Protein 2QNK (pdb70)

Radius of gyration: 19.68 Å; Cα contacts (8 Å, |Δi|>4): 656; chains: 1; bounding box: 38×40×57 Å

Structure (mmCIF, N/CA/C/O backbone):
data_2QNK
#
_entry.id   2QNK
#
_cell.length_a   50.498
_cell.length_b   78.227
_cell.length_c   85.080
_cell.angle_alpha   90.000
_cell.angle_beta   90.000
_cell.angle_gamma   90.000
#
_symmetry.space_group_name_H-M   'P 21 21 21'
#
loop_
_entity.id
_entity.type
_entity.pdbx_description
1 polymer '3-hydroxyanthranilate 3,4-dioxygenase'
2 non-polymer 'NICKEL (II) ION'
3 non-polymer 'PHOSPHATE ION'
4 water water
#
loop_
_atom_site.group_PDB
_atom_site.id
_atom_site.type_symbol
_atom_site.label_atom_id
_atom_site.label_alt_id
_atom_site.label_comp_id
_atom_site.label_asym_id
_atom_site.label_entity_id
_atom_site.label_seq_id
_atom_site.pdbx_PDB_ins_code
_atom_site.Cartn_x
_atom_site.Cartn_y
_atom_site.Cartn_z
_atom_site.occupancy
_atom_site.B_iso_or_equiv
_atom_site.auth_seq_id
_atom_site.auth_comp_id
_atom_site.auth_asym_id
_atom_site.auth_atom_id
_atom_site.pdbx_PDB_model_num
ATOM 1 N N . SER A 1 1 ? 42.674 54.313 43.163 1.00 20.80 1 SER A N 1
ATOM 2 C CA . SER A 1 1 ? 42.904 54.334 41.685 1.00 17.94 1 SER A CA 1
ATOM 3 C C . SER A 1 1 ? 43.076 55.760 41.181 1.00 16.57 1 SER A C 1
ATOM 4 O O . SER A 1 1 ? 42.201 56.603 41.376 1.00 16.10 1 SER A O 1
ATOM 7 N N . GLU A 1 2 ? 44.159 56.003 40.430 1.00 14.56 2 GLU A N 1
ATOM 8 C CA . GLU A 1 2 ? 44.399 57.338 39.876 1.00 14.24 2 GLU A CA 1
ATOM 9 C C . GLU A 1 2 ? 43.408 57.635 38.735 1.00 12.66 2 GLU A C 1
ATOM 10 O O . GLU A 1 2 ? 43.370 58.773 38.245 1.00 13.76 2 GLU A O 1
ATOM 16 N N . ARG A 1 3 ? 42.604 56.639 38.334 1.00 11.77 3 ARG A N 1
ATOM 17 C CA . ARG A 1 3 ? 41.621 56.829 37.262 1.00 12.41 3 ARG A CA 1
ATOM 18 C C . ARG A 1 3 ? 40.234 57.252 37.779 1.00 13.03 3 ARG A C 1
ATOM 19 O O . ARG A 1 3 ? 39.312 57.360 36.989 1.00 13.00 3 ARG A O 1
ATOM 27 N N . ARG A 1 4 ? 40.093 57.414 39.103 1.00 11.72 4 ARG A N 1
ATOM 28 C CA . ARG A 1 4 ? 38.853 57.939 39.668 1.00 11.67 4 ARG A CA 1
ATOM 29 C C . ARG A 1 4 ? 38.966 59.456 39.710 1.00 11.87 4 ARG A C 1
ATOM 30 O O . ARG A 1 4 ? 39.859 60.006 40.356 1.00 12.49 4 ARG A O 1
ATOM 38 N N . LEU A 1 5 ? 38.049 60.130 39.007 1.00 11.59 5 LEU A N 1
ATOM 39 C CA . LEU A 1 5 ? 38.059 61.588 38.882 1.00 11.31 5 LEU A CA 1
ATOM 40 C C . LEU A 1 5 ? 36.647 62.143 38.993 1.00 14.17 5 LEU A C 1
ATOM 41 O O . LEU A 1 5 ? 35.718 61.616 38.359 1.00 13.44 5 LEU A O 1
ATOM 46 N N . GLY A 1 6 ? 36.480 63.227 39.754 1.00 13.69 6 GLY A N 1
ATOM 47 C CA . GLY A 1 6 ? 35.180 63.892 39.822 1.00 13.75 6 GLY A CA 1
ATOM 48 C C . GLY A 1 6 ? 35.067 64.666 38.524 1.00 13.27 6 GLY A C 1
ATOM 49 O O . GLY A 1 6 ? 35.963 65.450 38.197 1.00 13.74 6 GLY A O 1
ATOM 50 N N . VAL A 1 7 ? 34.008 64.445 37.763 1.00 13.12 7 VAL A N 1
ATOM 51 C CA . VAL A 1 7 ? 33.961 65.089 36.414 1.00 13.86 7 VAL A CA 1
ATOM 52 C C . VAL A 1 7 ? 33.927 66.635 36.472 1.00 13.22 7 VAL A C 1
ATOM 53 O O . VAL A 1 7 ? 34.762 67.301 35.848 1.00 13.46 7 VAL A O 1
ATOM 57 N N . ARG A 1 8 ? 32.994 67.218 37.220 1.00 12.13 8 ARG A N 1
ATOM 58 C CA . ARG A 1 8 ? 32.935 68.693 37.320 1.00 12.83 8 ARG A CA 1
ATOM 59 C C . ARG A 1 8 ? 34.216 69.247 37.958 1.00 13.50 8 ARG A C 1
ATOM 60 O O . ARG A 1 8 ? 34.734 70.284 37.549 1.00 14.91 8 ARG A O 1
ATOM 68 N N . ALA A 1 9 ? 34.747 68.532 38.958 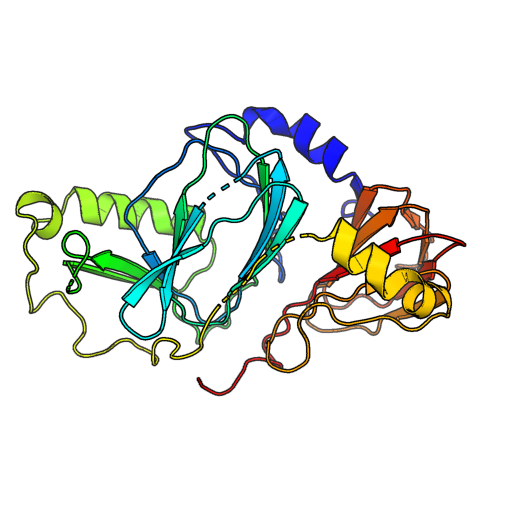1.00 14.24 9 ALA A N 1
ATOM 69 C CA . ALA A 1 9 ? 35.978 68.960 39.619 1.00 14.72 9 ALA A CA 1
ATOM 70 C C . ALA A 1 9 ? 37.139 69.011 38.621 1.00 14.43 9 ALA A C 1
ATOM 71 O O . ALA A 1 9 ? 37.909 69.957 38.588 1.00 14.96 9 ALA A O 1
ATOM 73 N N . TRP A 1 10 ? 37.219 67.987 37.782 1.00 13.64 10 TRP A N 1
ATOM 74 C CA . TRP A 1 10 ? 38.284 67.905 36.776 1.00 13.42 10 TRP A CA 1
ATOM 75 C C . TRP A 1 10 ? 38.133 69.005 35.705 1.00 13.07 10 TRP A C 1
ATOM 76 O O . TRP A 1 10 ? 39.131 69.601 35.255 1.00 13.71 10 TRP A O 1
ATOM 87 N N . VAL A 1 11 ? 36.893 69.283 35.302 1.00 13.03 11 VAL A N 1
ATOM 88 C CA . VAL A 1 11 ? 36.635 70.389 34.365 1.00 11.39 11 VAL A CA 1
ATOM 89 C C . VAL A 1 11 ? 37.109 71.720 34.977 1.00 11.90 11 VAL A C 1
ATOM 90 O O . VAL A 1 11 ? 37.752 72.559 34.309 1.00 12.02 11 VAL A O 1
ATOM 94 N N . LYS A 1 12 ? 36.786 71.934 36.255 1.00 12.23 12 LYS A N 1
ATOM 95 C CA . LYS A 1 12 ? 37.176 73.202 36.912 1.00 13.22 12 LYS A CA 1
ATOM 96 C C . LYS A 1 12 ? 38.701 73.313 36.952 1.00 13.61 12 LYS A C 1
ATOM 97 O O . LYS A 1 12 ? 39.271 74.345 36.611 1.00 12.81 12 LYS A O 1
ATOM 103 N N . GLU A 1 13 ? 39.341 72.211 37.337 1.00 13.89 13 GLU A N 1
ATOM 104 C CA . GLU A 1 13 ? 40.792 72.165 37.464 1.00 14.80 13 GLU A CA 1
ATOM 105 C C . GLU A 1 13 ? 41.464 72.456 36.117 1.00 14.43 13 GLU A C 1
ATOM 106 O O . GLU A 1 13 ? 42.518 73.083 36.065 1.00 15.16 13 GLU A O 1
ATOM 112 N N . ASN A 1 14 ? 40.816 72.037 35.042 1.00 12.33 14 ASN A N 1
ATOM 113 C CA . ASN A 1 14 ? 41.372 72.215 33.691 1.00 13.74 14 ASN A CA 1
ATOM 114 C C . ASN A 1 14 ? 40.674 73.309 32.875 1.00 14.76 14 ASN A C 1
ATOM 115 O O . ASN A 1 14 ? 40.767 73.327 31.641 1.00 13.82 14 ASN A O 1
ATOM 120 N N . ARG A 1 15 ? 40.035 74.258 33.560 1.00 13.02 15 ARG A N 1
ATOM 121 C CA . ARG A 1 15 ? 39.130 75.187 32.882 1.00 14.45 15 ARG A CA 1
ATOM 122 C C . ARG A 1 15 ? 39.822 75.935 31.743 1.00 13.09 15 ARG A C 1
ATOM 123 O O . ARG A 1 15 ? 39.197 76.211 30.710 1.00 13.91 15 ARG A O 1
ATOM 131 N N . GLY A 1 16 ? 41.091 76.292 31.938 1.00 13.70 16 GLY A N 1
ATOM 132 C CA . GLY A 1 16 ? 41.841 77.072 30.938 1.00 14.43 16 GLY A CA 1
ATOM 133 C C . GLY A 1 16 ? 42.086 76.321 29.636 1.00 13.95 16 GLY A C 1
ATOM 134 O O . GLY A 1 16 ? 42.426 76.939 28.621 1.00 15.81 16 GLY A O 1
ATOM 135 N N . SER A 1 17 ? 41.949 74.999 29.660 1.00 13.54 17 SER A N 1
ATOM 136 C CA . SER A 1 17 ? 42.035 74.202 28.424 1.00 13.47 17 SER A CA 1
ATOM 137 C C . SER A 1 17 ? 40.853 74.401 27.479 1.00 14.73 17 SER A C 1
ATOM 138 O O . SER A 1 17 ? 40.982 74.099 26.293 1.00 16.39 17 SER A O 1
ATOM 141 N N . PHE A 1 18 ? 39.718 74.894 27.978 1.00 11.13 18 PHE A N 1
ATOM 142 C CA . PHE A 1 18 ? 38.482 74.862 27.182 1.00 12.97 18 PHE A CA 1
ATOM 143 C C . PHE A 1 18 ? 38.197 76.138 26.434 1.00 13.35 18 PHE A C 1
ATOM 144 O O . PHE A 1 18 ? 37.058 76.582 26.301 1.00 15.49 18 PHE A O 1
ATOM 152 N N . GLN A 1 19 ? 39.268 76.713 25.910 1.00 15.35 19 GLN A N 1
ATOM 153 C CA . GLN A 1 19 ? 39.187 77.900 25.080 1.00 16.61 19 GLN A CA 1
ATOM 154 C C . GLN A 1 19 ? 40.342 77.869 24.075 1.00 17.82 19 GLN A C 1
ATOM 155 O O . GLN A 1 19 ? 41.289 77.085 24.242 1.00 17.67 19 GLN A O 1
ATOM 161 N N . PRO A 1 20 ? 40.250 78.689 23.007 1.00 18.05 20 PRO A N 1
ATOM 162 C CA . PRO A 1 20 ? 41.341 78.741 22.040 1.00 19.23 20 PRO A CA 1
ATOM 163 C C . PRO A 1 20 ? 42.649 79.195 22.714 1.00 21.20 20 PRO A C 1
ATOM 164 O O . PRO A 1 20 ? 42.607 79.995 23.668 1.00 22.24 20 PRO A O 1
ATOM 168 N N . PRO A 1 21 ? 43.808 78.695 22.231 1.00 23.19 21 PRO A N 1
ATOM 169 C CA . PRO A 1 21 ? 43.970 77.831 21.055 1.00 23.75 21 PRO A CA 1
ATOM 170 C C . PRO A 1 21 ? 43.852 76.331 21.360 1.00 25.05 21 PRO A C 1
ATOM 171 O O . PRO A 1 21 ? 43.679 75.536 20.439 1.00 27.17 21 PRO A O 1
ATOM 175 N N . VAL A 1 22 ? 43.913 75.966 22.640 1.00 24.52 22 VAL A N 1
ATOM 176 C CA . VAL A 1 22 ? 43.891 74.573 23.089 1.00 24.19 22 VAL A CA 1
ATOM 177 C C . VAL A 1 22 ? 42.525 73.884 22.811 1.00 21.34 22 VAL A C 1
ATOM 178 O O . VAL A 1 22 ? 42.457 72.857 22.129 1.00 20.79 22 VAL A O 1
ATOM 182 N N . CYS A 1 23 ? 41.457 74.485 23.333 1.00 19.73 23 CYS A N 1
ATOM 183 C CA . CYS A 1 23 ? 40.064 74.024 23.190 1.00 17.65 23 CYS A CA 1
ATOM 184 C C . CYS A 1 23 ? 39.729 72.673 23.798 1.00 16.64 23 CYS A C 1
ATOM 185 O O . CYS A 1 23 ? 38.652 72.504 24.342 1.00 16.15 23 CYS A O 1
ATOM 188 N N . ASN A 1 24 ? 40.619 71.697 23.690 1.00 16.32 24 ASN A N 1
ATOM 189 C CA . ASN A 1 24 ? 40.277 70.381 24.205 1.00 17.38 24 ASN A CA 1
ATOM 190 C C . ASN A 1 24 ? 41.302 69.809 25.167 1.00 16.12 24 ASN A C 1
ATOM 191 O O . ASN A 1 24 ? 42.457 70.263 25.203 1.00 17.37 24 ASN A O 1
ATOM 196 N N . LYS A 1 25 ? 40.872 68.826 25.955 1.00 13.85 25 LYS A N 1
ATOM 197 C CA . LYS A 1 25 ? 41.784 68.109 26.841 1.00 13.65 25 LYS A CA 1
ATOM 198 C C . LYS A 1 25 ? 41.317 66.674 27.049 1.00 12.88 25 LYS A C 1
ATOM 199 O O . LYS A 1 25 ? 40.145 66.438 27.404 1.00 11.02 25 LYS A O 1
ATOM 205 N N . LEU A 1 26 ? 42.219 65.716 26.848 1.00 12.28 26 LEU A N 1
ATOM 206 C CA . LEU A 1 26 ? 41.906 64.322 27.103 1.00 11.72 26 LEU A CA 1
ATOM 207 C C . LEU A 1 26 ? 41.932 64.047 28.596 1.00 12.82 26 LEU A C 1
ATOM 208 O O . LEU A 1 26 ? 42.918 64.391 29.285 1.00 15.20 26 LEU A O 1
ATOM 221 N N . HIS A 1 28 ? 41.180 60.714 29.562 1.00 11.99 28 HIS A N 1
ATOM 222 C CA . HIS A 1 28 ? 41.775 59.394 29.435 1.00 11.10 28 HIS A CA 1
ATOM 223 C C . HIS A 1 28 ? 42.104 59.146 27.968 1.00 13.31 28 HIS A C 1
ATOM 224 O O . HIS A 1 28 ? 41.330 59.541 27.086 1.00 12.49 28 HIS A O 1
ATOM 231 N N . GLN A 1 29 ? 43.255 58.529 27.715 1.00 13.15 29 GLN A N 1
ATOM 232 C CA . GLN A 1 29 ? 43.688 58.271 26.321 1.00 14.82 29 GLN A CA 1
ATOM 233 C C . GLN A 1 29 ? 44.244 56.852 26.290 1.00 17.12 29 GLN A C 1
ATOM 234 O O . GLN A 1 29 ? 45.461 56.650 26.281 1.00 19.77 29 GLN A O 1
ATOM 240 N N . GLU A 1 30 ? 43.364 55.868 26.345 1.00 14.91 30 GLU A N 1
ATOM 241 C CA . GLU A 1 30 ? 43.771 54.473 26.400 1.00 16.07 30 GLU A CA 1
ATOM 242 C C . GLU A 1 30 ? 42.993 53.763 25.312 1.00 15.06 30 GLU A C 1
ATOM 243 O O . GLU A 1 30 ? 42.957 54.244 24.165 1.00 13.45 30 GLU A O 1
ATOM 249 N N . GLN A 1 31 ? 42.358 52.631 25.612 1.00 12.83 31 GLN A N 1
ATOM 250 C CA . GLN A 1 31 ? 41.480 52.034 24.596 1.00 13.95 31 GLN A CA 1
ATOM 251 C C . GLN A 1 31 ? 40.238 52.909 24.341 1.00 13.25 31 GLN A C 1
ATOM 252 O O . GLN A 1 31 ? 39.763 53.018 23.204 1.00 14.09 31 GLN A O 1
ATOM 258 N N . LEU A 1 32 ? 39.713 53.520 25.411 1.00 12.50 32 LEU A N 1
ATOM 259 C CA . LEU A 1 32 ? 38.718 54.594 25.294 1.00 11.74 32 LEU A CA 1
ATOM 260 C C . LEU A 1 32 ? 39.432 55.949 25.343 1.00 12.90 32 LEU A C 1
ATOM 261 O O . LEU A 1 32 ? 40.352 56.163 26.151 1.00 15.76 32 LEU A O 1
ATOM 266 N N . LYS A 1 33 ? 38.991 56.868 24.482 1.00 11.74 33 LYS A N 1
ATOM 267 C CA . LYS A 1 33 ? 39.463 58.249 24.498 1.00 11.57 33 LYS A CA 1
ATOM 268 C C . LYS A 1 33 ? 38.326 59.082 25.082 1.00 12.47 33 LYS A C 1
ATOM 269 O O . LYS A 1 33 ? 37.243 59.166 24.489 1.00 13.01 33 LYS A O 1
ATOM 275 N N . VAL A 1 34 ? 38.529 59.600 26.301 1.00 11.18 34 VAL A N 1
ATOM 276 C CA . VAL A 1 34 ? 37.485 60.345 26.981 1.00 11.36 34 VAL A CA 1
ATOM 277 C C . VAL A 1 34 ? 37.996 61.777 27.008 1.00 11.88 34 VAL A C 1
ATOM 278 O O . VAL A 1 34 ? 39.023 62.069 27.659 1.00 12.22 34 VAL A O 1
ATOM 298 N N . PHE A 1 36 ? 37.227 66.257 26.800 1.00 10.24 36 PHE A N 1
ATOM 299 C CA . PHE A 1 36 ? 36.349 67.386 27.052 1.00 9.29 36 PHE A CA 1
ATOM 300 C C . PHE A 1 36 ? 36.768 68.536 26.171 1.00 12.27 36 PHE A C 1
ATOM 301 O O . PHE A 1 36 ? 37.955 68.760 25.982 1.00 11.37 36 PHE A O 1
ATOM 309 N N . ILE A 1 37 ? 35.790 69.271 25.633 1.00 14.32 37 ILE A N 1
ATOM 310 C CA . ILE A 1 37 ? 36.093 70.241 24.573 1.00 15.66 37 ILE A CA 1
ATOM 311 C C . ILE A 1 37 ? 35.303 71.520 24.786 1.00 15.77 37 ILE A C 1
ATOM 312 O O . ILE A 1 37 ? 34.115 71.475 25.064 1.00 15.63 37 ILE A O 1
ATOM 317 N N . GLY A 1 38 ? 35.970 72.653 24.611 1.00 15.81 38 GLY A N 1
ATOM 318 C CA . GLY A 1 38 ? 35.308 73.935 24.783 1.00 16.37 38 GLY A CA 1
ATOM 319 C C . GLY A 1 38 ? 35.247 74.625 23.439 1.00 19.58 38 GLY A C 1
ATOM 320 O O . GLY A 1 38 ? 35.245 73.971 22.393 1.00 20.39 38 GLY A O 1
ATOM 321 N N . GLY A 1 39 ? 35.170 75.937 23.474 1.00 18.24 39 GLY A N 1
ATOM 322 C CA . GLY A 1 39 ? 35.066 76.746 22.269 1.00 17.21 39 GLY A CA 1
ATOM 323 C C . GLY A 1 39 ? 35.483 78.179 22.565 1.00 16.34 39 GLY A C 1
ATOM 324 O O . GLY A 1 39 ? 35.993 78.483 23.652 1.00 15.91 39 GLY A O 1
ATOM 325 N N . PRO A 1 40 ? 35.252 79.091 21.611 1.00 16.41 40 PRO A N 1
ATOM 326 C CA . PRO A 1 40 ? 34.648 78.794 20.313 1.00 15.72 40 PRO A CA 1
ATOM 327 C C . PRO A 1 40 ? 35.615 78.072 19.385 1.00 16.88 40 PRO A C 1
ATOM 328 O O . PRO A 1 40 ? 36.825 78.297 19.430 1.00 18.41 40 PRO A O 1
ATOM 332 N N . ASN A 1 41 ? 35.046 77.243 18.531 1.00 16.36 41 ASN A N 1
ATOM 333 C CA . ASN A 1 41 ? 35.811 76.526 17.530 1.00 18.75 41 ASN A CA 1
ATOM 334 C C . ASN A 1 41 ? 34.853 76.163 16.426 1.00 18.47 41 ASN A C 1
ATOM 335 O O . ASN A 1 41 ? 34.118 75.204 16.531 1.00 20.32 41 ASN A O 1
ATOM 340 N N . THR A 1 42 ? 34.877 76.949 15.366 1.00 18.89 42 THR A N 1
ATOM 341 C CA . THR A 1 42 ? 34.038 76.640 14.222 1.00 18.41 42 THR A CA 1
ATOM 342 C C . THR A 1 42 ? 34.969 76.334 13.059 1.00 19.23 42 THR A C 1
ATOM 343 O O . THR A 1 42 ? 36.083 76.869 12.971 1.00 20.55 42 THR A O 1
ATOM 347 N N . ARG A 1 43 ? 34.500 75.454 12.187 1.00 16.85 43 ARG A N 1
ATOM 348 C CA . ARG A 1 43 ? 35.372 74.852 11.201 1.00 17.60 43 ARG A CA 1
ATOM 349 C C . ARG A 1 43 ? 34.580 74.268 10.050 1.00 15.65 43 ARG A C 1
ATOM 350 O O . ARG A 1 43 ? 33.383 74.019 10.174 1.00 15.63 43 ARG A O 1
ATOM 358 N N . LYS A 1 44 ? 35.271 74.041 8.928 1.00 14.14 44 LYS A N 1
ATOM 359 C CA . LYS A 1 44 ? 34.643 73.481 7.747 1.00 14.55 44 LYS A CA 1
ATOM 360 C C . LYS A 1 44 ? 35.076 72.039 7.452 1.00 15.63 44 LYS A C 1
ATOM 361 O O . LYS A 1 44 ? 34.552 71.422 6.517 1.00 16.33 44 LYS A O 1
ATOM 367 N N . ASP A 1 45 ? 36.008 71.484 8.244 1.00 14.04 45 ASP A N 1
ATOM 368 C CA . ASP A 1 45 ? 36.471 70.120 7.986 1.00 14.54 45 ASP A CA 1
ATOM 369 C C . ASP A 1 45 ? 35.511 69.095 8.551 1.00 14.35 45 ASP A C 1
ATOM 370 O O . ASP A 1 45 ? 34.986 69.270 9.671 1.00 14.86 45 ASP A O 1
ATOM 375 N N . TYR A 1 46 ? 35.353 68.007 7.802 1.00 13.24 46 TYR A N 1
ATOM 376 C CA . TYR A 1 46 ? 34.529 66.880 8.195 1.00 13.48 46 TYR A CA 1
ATOM 377 C C . TYR A 1 46 ? 35.421 65.695 8.492 1.00 14.43 46 TYR A C 1
ATOM 378 O O . TYR A 1 46 ? 36.229 65.241 7.656 1.00 15.56 46 TYR A O 1
ATOM 387 N N . HIS A 1 47 ? 35.265 65.174 9.688 1.00 13.78 47 HIS A N 1
ATOM 388 C CA . HIS A 1 47 ? 36.007 64.004 10.130 1.00 13.99 47 HIS A CA 1
ATOM 389 C C . HIS A 1 47 ? 35.196 62.754 9.764 1.00 15.02 47 HIS A C 1
ATOM 390 O O . HIS A 1 47 ? 33.940 62.745 9.825 1.00 13.68 47 HIS A O 1
ATOM 397 N N . ILE A 1 48 ? 35.893 61.697 9.378 1.00 14.65 48 ILE A N 1
ATOM 398 C CA . ILE A 1 48 ? 35.236 60.424 9.081 1.00 15.01 48 ILE A CA 1
ATOM 399 C C . ILE A 1 48 ? 36.048 59.322 9.745 1.00 14.96 48 ILE A C 1
ATOM 400 O O . ILE A 1 48 ? 37.259 59.289 9.588 1.00 14.84 48 ILE A O 1
ATOM 405 N N . GLU A 1 49 ? 35.384 58.419 10.481 1.00 15.03 49 GLU A N 1
ATOM 406 C CA . GLU A 1 49 ? 36.111 57.305 11.084 1.00 14.05 49 GLU A CA 1
ATOM 407 C C . GLU A 1 49 ? 35.257 56.052 11.141 1.00 13.82 49 GLU A C 1
ATOM 408 O O . GLU A 1 49 ? 34.030 56.096 10.890 1.00 15.34 49 GLU A O 1
ATOM 414 N N . GLU A 1 50 ? 35.901 54.932 11.470 1.00 15.02 50 GLU A N 1
ATOM 415 C CA . GLU A 1 50 ? 35.237 53.633 11.452 1.00 16.16 50 GLU A CA 1
ATOM 416 C C . GLU A 1 50 ? 34.657 53.244 12.823 1.00 14.20 50 GLU A C 1
ATOM 417 O O . GLU A 1 50 ? 33.915 52.253 12.910 1.00 16.25 50 GLU A O 1
ATOM 423 N N . GLY A 1 51 ? 35.027 54.003 13.858 1.00 14.81 51 GLY A N 1
ATOM 424 C CA . GLY A 1 51 ? 34.346 53.872 15.148 1.00 14.47 51 GLY A CA 1
ATOM 425 C C . GLY A 1 51 ? 33.208 54.888 15.279 1.00 15.72 51 GLY A C 1
ATOM 426 O O . GLY A 1 51 ? 32.990 55.734 14.382 1.00 16.48 51 GLY A O 1
ATOM 427 N N . GLU A 1 52 ? 32.500 54.839 16.419 1.00 13.97 52 GLU A N 1
ATOM 428 C CA . GLU A 1 52 ? 31.436 55.794 16.747 1.00 15.52 52 GLU A CA 1
ATOM 429 C C . GLU A 1 52 ? 31.919 56.867 17.706 1.00 15.13 52 GLU A C 1
ATOM 430 O O . GLU A 1 52 ? 32.978 56.739 18.319 1.00 16.00 52 GLU A O 1
ATOM 436 N N . GLU A 1 53 ? 31.130 57.934 17.835 1.00 14.55 53 GLU A N 1
ATOM 437 C CA . GLU A 1 53 ? 31.452 59.045 18.757 1.00 14.99 53 GLU A CA 1
ATOM 438 C C . GLU A 1 53 ? 30.245 59.360 19.614 1.00 14.58 53 GLU A C 1
ATOM 439 O O . GLU A 1 53 ? 29.152 59.572 19.082 1.00 15.61 53 GLU A O 1
ATOM 445 N N . VAL A 1 54 ? 30.452 59.372 20.956 1.00 15.08 54 VAL A N 1
ATOM 446 C CA . VAL A 1 54 ? 29.419 59.785 21.891 1.00 15.96 54 VAL A CA 1
ATOM 447 C C . VAL A 1 54 ? 29.630 61.259 22.219 1.00 15.86 54 VAL A C 1
ATOM 448 O O . VAL A 1 54 ? 30.755 61.661 22.513 1.00 15.64 54 VAL A O 1
ATOM 452 N N . PHE A 1 55 ? 28.548 62.055 22.180 1.00 15.98 55 PHE A N 1
ATOM 453 C CA . PHE A 1 55 ? 28.613 63.472 22.511 1.00 15.60 55 PHE A CA 1
ATOM 454 C C . PHE A 1 55 ? 27.665 63.741 23.674 1.00 15.04 55 PHE A C 1
ATOM 455 O O . PHE A 1 55 ? 26.500 63.311 23.635 1.00 16.69 55 PHE A O 1
ATOM 463 N N . TYR A 1 56 ? 28.121 64.490 24.686 1.00 13.82 56 TYR A N 1
ATOM 464 C CA . TYR A 1 56 ? 27.210 64.912 25.729 1.00 14.24 56 TYR A CA 1
ATOM 465 C C . TYR A 1 56 ? 27.611 66.349 26.074 1.00 14.93 56 TYR A C 1
ATOM 466 O O . TYR A 1 56 ? 28.781 66.624 26.352 1.00 15.72 56 TYR A O 1
ATOM 475 N N . GLN A 1 57 ? 26.641 67.262 26.095 1.00 13.48 57 GLN A N 1
ATOM 476 C CA . GLN A 1 57 ? 26.948 68.646 26.419 1.00 12.87 57 GLN A CA 1
ATOM 477 C C . GLN A 1 57 ? 26.789 68.909 27.911 1.00 13.12 57 GLN A C 1
ATOM 478 O O . GLN A 1 57 ? 25.681 68.975 28.430 1.00 15.07 57 GLN A O 1
ATOM 484 N N . LEU A 1 58 ? 27.917 69.109 28.586 1.00 14.13 58 LEU A N 1
ATOM 485 C CA . LEU A 1 58 ? 27.876 69.440 30.017 1.00 15.44 58 LEU A CA 1
ATOM 486 C C . LEU A 1 58 ? 27.424 70.877 30.252 1.00 15.03 58 LEU A C 1
ATOM 487 O O . LEU A 1 58 ? 26.622 71.137 31.149 1.00 14.99 58 LEU A O 1
ATOM 492 N N . GLU A 1 59 ? 27.964 71.812 29.462 1.00 14.84 59 GLU A N 1
ATOM 493 C CA . GLU A 1 59 ? 27.637 73.252 29.549 1.00 14.31 59 GLU A CA 1
ATOM 494 C C . GLU A 1 59 ? 27.424 73.790 28.137 1.00 14.11 59 GLU A C 1
ATOM 495 O O . GLU A 1 59 ? 28.288 73.637 27.261 1.00 13.88 59 GLU A O 1
ATOM 501 N N . GLY A 1 60 ? 26.266 74.411 27.942 1.00 13.64 60 GLY A N 1
ATOM 502 C CA . GLY A 1 60 ? 25.955 75.081 26.684 1.00 12.40 60 GLY A CA 1
ATOM 503 C C . GLY A 1 60 ? 25.712 74.113 25.538 1.00 12.94 60 GLY A C 1
ATOM 504 O O . GLY A 1 60 ? 25.796 72.874 25.663 1.00 14.47 60 GLY A O 1
ATOM 505 N N . ASP A 1 61 ? 25.378 74.721 24.400 1.00 13.36 61 ASP A N 1
ATOM 506 C CA . ASP A 1 61 ? 24.954 73.971 23.221 1.00 12.55 61 ASP A CA 1
ATOM 507 C C . ASP A 1 61 ? 26.095 73.891 22.209 1.00 13.68 61 ASP A C 1
ATOM 508 O O . ASP A 1 61 ? 27.021 74.708 22.247 1.00 15.92 61 ASP A O 1
ATOM 529 N N . VAL A 1 63 ? 26.726 72.552 17.740 1.00 13.90 63 VAL A N 1
ATOM 530 C CA . VAL A 1 63 ? 26.088 72.113 16.500 1.00 14.70 63 VAL A CA 1
ATOM 531 C C . VAL A 1 63 ? 27.027 71.102 15.843 1.00 13.93 63 VAL A C 1
ATOM 532 O O . VAL A 1 63 ? 28.190 71.427 15.561 1.00 16.57 63 VAL A O 1
ATOM 536 N N . LEU A 1 64 ? 26.537 69.891 15.612 1.00 13.86 64 LEU A N 1
ATOM 537 C CA . LEU A 1 64 ? 27.342 68.896 14.892 1.00 13.46 64 LEU A CA 1
ATOM 538 C C . LEU A 1 64 ? 26.803 68.879 13.472 1.00 14.64 64 LEU A C 1
ATOM 539 O O . LEU A 1 64 ? 25.676 68.430 13.241 1.00 15.02 64 LEU A O 1
ATOM 544 N N . ARG A 1 65 ? 27.577 69.411 12.516 1.00 13.05 65 ARG A N 1
ATOM 545 C CA . ARG A 1 65 ? 27.144 69.350 11.107 1.00 13.52 65 ARG A CA 1
ATOM 546 C C . ARG A 1 65 ? 27.489 67.933 10.616 1.00 15.03 65 ARG A C 1
ATOM 547 O O . ARG A 1 65 ? 28.599 67.445 10.853 1.00 18.13 65 ARG A O 1
ATOM 555 N N . VAL A 1 66 ? 26.538 67.248 9.988 1.00 13.93 66 VAL A N 1
ATOM 556 C CA . VAL A 1 66 ? 26.780 65.900 9.476 1.00 13.82 66 VAL A CA 1
ATOM 557 C C . VAL A 1 66 ? 26.403 65.822 7.995 1.00 13.69 66 VAL A C 1
ATOM 558 O O . VAL A 1 66 ? 25.643 66.667 7.476 1.00 14.47 66 VAL A O 1
ATOM 562 N N . LEU A 1 67 ? 26.986 64.824 7.321 1.00 12.37 67 LEU A N 1
ATOM 563 C CA . LEU A 1 67 ? 26.470 64.441 6.001 1.00 13.08 67 LEU A CA 1
ATOM 564 C C . LEU A 1 67 ? 25.672 63.157 6.208 1.00 15.54 67 LEU A C 1
ATOM 565 O O . LEU A 1 67 ? 26.248 62.092 6.473 1.00 16.29 67 LEU A O 1
ATOM 570 N N . GLU A 1 68 ? 24.345 63.314 6.149 1.00 14.35 68 GLU A N 1
ATOM 571 C CA . GLU A 1 68 ? 23.419 62.225 6.426 1.00 13.28 68 GLU A CA 1
ATOM 572 C C . GLU A 1 68 ? 22.695 61.859 5.140 1.00 14.10 68 GLU A C 1
ATOM 573 O O . GLU A 1 68 ? 21.971 62.683 4.571 1.00 13.32 68 GLU A O 1
ATOM 579 N N . GLN A 1 69 ? 22.904 60.623 4.681 1.00 12.99 69 GLN A N 1
ATOM 580 C CA . GLN A 1 69 ? 22.208 60.112 3.489 1.00 13.17 69 GLN A CA 1
ATOM 581 C C . GLN A 1 69 ? 22.311 61.082 2.295 1.00 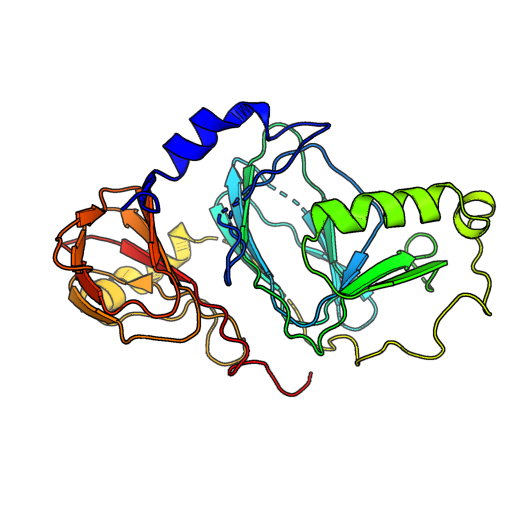14.42 69 GLN A C 1
ATOM 582 O O . GLN A 1 69 ? 21.326 61.347 1.593 1.00 15.48 69 GLN A O 1
ATOM 588 N N . GLY A 1 70 ? 23.517 61.611 2.101 1.00 15.33 70 GLY A N 1
ATOM 589 C CA . GLY A 1 70 ? 23.814 62.421 0.914 1.00 15.06 70 GLY A CA 1
ATOM 590 C C . GLY A 1 70 ? 23.412 63.882 0.987 1.00 15.15 70 GLY A C 1
ATOM 591 O O . GLY A 1 70 ? 23.455 64.572 -0.028 1.00 18.10 70 GLY A O 1
ATOM 592 N N . LYS A 1 71 ? 23.056 64.362 2.189 1.00 15.77 71 LYS A N 1
ATOM 593 C CA . LYS A 1 71 ? 22.652 65.761 2.435 1.00 17.91 71 LYS A CA 1
ATOM 594 C C . LYS A 1 71 ? 23.357 66.322 3.666 1.00 16.46 71 LYS A C 1
ATOM 595 O O . LYS A 1 71 ? 23.630 65.581 4.621 1.00 16.20 71 LYS A O 1
ATOM 601 N N . HIS A 1 72 ? 23.575 67.640 3.655 1.00 16.51 72 HIS A N 1
ATOM 602 C CA . HIS A 1 72 ? 24.035 68.383 4.828 1.00 16.28 72 HIS A CA 1
ATOM 603 C C . HIS A 1 72 ? 22.891 68.512 5.831 1.00 16.85 72 HIS A C 1
ATOM 604 O O . HIS A 1 72 ? 21.749 68.819 5.475 1.00 18.78 72 HIS A O 1
ATOM 611 N N . ARG A 1 73 ? 23.186 68.234 7.090 1.00 14.79 73 ARG A N 1
ATOM 612 C CA . ARG A 1 73 ? 22.209 68.450 8.124 1.00 16.77 73 ARG A CA 1
ATOM 613 C C . ARG A 1 73 ? 22.909 68.932 9.393 1.00 16.67 73 ARG A C 1
ATOM 614 O O . ARG A 1 73 ? 24.017 68.453 9.729 1.00 16.30 73 ARG A O 1
ATOM 622 N N . ASP A 1 74 ? 22.291 69.904 10.071 1.00 15.42 74 ASP A N 1
ATOM 623 C CA . ASP A 1 74 ? 22.849 70.368 11.347 1.00 15.73 74 ASP A CA 1
ATOM 624 C C . ASP A 1 74 ? 22.137 69.696 12.512 1.00 16.60 74 ASP A C 1
ATOM 625 O O . ASP A 1 74 ? 20.899 69.802 12.629 1.00 18.12 74 ASP A O 1
ATOM 630 N N . VAL A 1 75 ? 22.920 69.078 13.392 1.00 14.76 75 VAL A N 1
ATOM 631 C CA . VAL A 1 75 ? 22.402 68.425 14.596 1.00 16.40 75 VAL A CA 1
ATOM 632 C C . VAL A 1 75 ? 22.747 69.332 15.791 1.00 15.93 75 VAL A C 1
ATOM 633 O O . VAL A 1 75 ? 23.911 69.418 16.203 1.00 16.37 75 VAL A O 1
ATOM 637 N N . VAL A 1 76 ? 21.734 70.006 16.329 1.00 15.80 76 VAL A N 1
ATOM 638 C CA . VAL A 1 76 ? 21.934 70.841 17.511 1.00 14.53 76 VAL A CA 1
ATOM 639 C C . VAL A 1 76 ? 21.933 69.899 18.723 1.00 15.53 76 VAL A C 1
ATOM 640 O O . VAL A 1 76 ? 20.996 69.121 18.904 1.00 16.53 76 VAL A O 1
ATOM 644 N N . ILE A 1 77 ? 22.993 69.965 19.523 1.00 13.92 77 ILE A N 1
ATOM 645 C CA . ILE A 1 77 ? 23.056 69.198 20.772 1.00 14.14 77 ILE A CA 1
ATOM 646 C C . ILE A 1 77 ? 23.079 70.231 21.908 1.00 13.50 77 ILE A C 1
ATOM 647 O O . ILE A 1 77 ? 24.063 70.977 22.114 1.00 14.58 77 ILE A O 1
ATOM 652 N N . ARG A 1 78 ? 21.972 70.283 22.642 1.00 13.78 78 ARG A N 1
ATOM 653 C CA . ARG A 1 78 ? 21.797 71.302 23.678 1.00 13.82 78 ARG A CA 1
ATOM 654 C C . ARG A 1 78 ? 22.421 70.821 24.993 1.00 13.11 78 ARG A C 1
ATOM 655 O O . ARG A 1 78 ? 22.632 69.607 25.195 1.00 14.05 78 ARG A O 1
ATOM 663 N N . GLN A 1 79 ? 22.679 71.793 25.879 1.00 14.49 79 GLN A N 1
ATOM 664 C CA . GLN A 1 79 ? 23.164 71.475 27.226 1.00 15.26 79 GLN A CA 1
ATOM 665 C C . GLN A 1 79 ? 22.281 70.371 27.798 1.00 14.53 79 GLN A C 1
ATOM 666 O O . GLN A 1 79 ? 21.034 70.472 27.745 1.00 15.02 79 GLN A O 1
ATOM 672 N N . GLY A 1 80 ? 22.929 69.333 28.328 1.00 13.90 80 GLY A N 1
ATOM 673 C CA . GLY A 1 80 ? 22.234 68.213 28.984 1.00 14.96 80 GLY A CA 1
ATOM 674 C C . GLY A 1 80 ? 21.765 67.129 28.041 1.00 14.77 80 GLY A C 1
ATOM 675 O O . GLY A 1 80 ? 21.223 66.102 28.475 1.00 15.00 80 GLY A O 1
ATOM 676 N N . GLU A 1 81 ? 22.012 67.323 26.737 1.00 12.91 81 GLU A N 1
ATOM 677 C CA . GLU A 1 81 ? 21.628 66.282 25.770 1.00 12.62 81 GLU A CA 1
ATOM 678 C C . GLU A 1 81 ? 22.795 65.354 25.425 1.00 14.22 81 GLU A C 1
ATOM 679 O O . GLU A 1 81 ? 23.969 65.782 25.393 1.00 14.27 81 GLU A O 1
ATOM 685 N N . ILE A 1 82 ? 22.439 64.104 25.118 1.00 13.52 82 ILE A N 1
ATOM 686 C CA . ILE A 1 82 ? 23.425 63.086 24.742 1.00 15.34 82 ILE A CA 1
ATOM 687 C C . ILE A 1 82 ? 23.048 62.588 23.338 1.00 14.90 82 ILE A C 1
ATOM 688 O O . ILE A 1 82 ? 21.876 62.613 22.947 1.00 14.37 82 ILE A O 1
ATOM 693 N N . PHE A 1 83 ? 24.071 62.229 22.581 1.00 15.60 83 PHE A N 1
ATOM 694 C CA . PHE A 1 83 ? 23.885 61.902 21.161 1.00 16.15 83 PHE A CA 1
ATOM 695 C C . PHE A 1 83 ? 24.961 60.920 20.771 1.00 15.18 83 PHE A C 1
ATOM 696 O O . PHE A 1 83 ? 26.099 61.031 21.215 1.00 16.34 83 PHE A O 1
ATOM 704 N N . LEU A 1 84 ? 24.595 59.931 19.962 1.00 13.68 84 LEU A N 1
ATOM 705 C CA . LEU A 1 84 ? 25.553 58.944 19.488 1.00 13.82 84 LEU A CA 1
ATOM 706 C C . LEU A 1 84 ? 25.627 58.982 17.966 1.00 14.37 84 LEU A C 1
ATOM 707 O O . LEU A 1 84 ? 24.597 58.853 17.291 1.00 14.97 84 LEU A O 1
ATOM 712 N N . LEU A 1 85 ? 26.853 59.163 17.462 1.00 14.55 85 LEU A N 1
ATOM 713 C CA . LEU A 1 85 ? 27.072 59.214 16.018 1.00 15.69 85 LEU A CA 1
ATOM 714 C C . LEU A 1 85 ? 27.507 57.808 15.545 1.00 15.99 85 LEU A C 1
ATOM 715 O O . LEU A 1 85 ? 28.482 57.268 16.042 1.00 17.03 85 LEU A O 1
ATOM 720 N N . PRO A 1 86 ? 26.829 57.252 14.535 1.00 15.76 86 PRO A N 1
ATOM 721 C CA . PRO A 1 86 ? 27.249 55.942 14.047 1.00 16.01 86 PRO A CA 1
ATOM 722 C C . PRO A 1 86 ? 28.575 56.032 13.258 1.00 14.76 86 PRO A C 1
ATOM 723 O O . PRO A 1 86 ? 29.039 57.132 12.907 1.00 14.87 86 PRO A O 1
ATOM 727 N N . ALA A 1 87 ? 29.149 54.864 12.981 1.00 15.13 87 ALA A N 1
ATOM 728 C CA . ALA A 1 87 ? 30.401 54.795 12.243 1.00 15.86 87 ALA A CA 1
ATOM 729 C C . ALA A 1 87 ? 30.245 55.395 10.828 1.00 15.28 87 ALA A C 1
ATOM 730 O O . ALA A 1 87 ? 29.173 55.248 10.189 1.00 14.79 87 ALA A O 1
ATOM 732 N N . ARG A 1 88 ? 31.311 56.051 10.375 1.00 13.88 88 ARG A N 1
ATOM 733 C CA . ARG A 1 88 ? 31.487 56.399 8.959 1.00 14.57 88 ARG A CA 1
ATOM 734 C C . ARG A 1 88 ? 30.532 57.491 8.473 1.00 14.65 88 ARG A C 1
ATOM 735 O O . ARG A 1 88 ? 30.298 57.643 7.274 1.00 13.88 88 ARG A O 1
ATOM 743 N N . VAL A 1 89 ? 29.993 58.263 9.421 1.00 14.71 89 VAL A N 1
ATOM 744 C CA . VAL A 1 89 ? 29.251 59.500 9.081 1.00 14.10 89 VAL A CA 1
ATOM 745 C C . VAL A 1 89 ? 30.223 60.694 9.103 1.00 15.05 89 VAL A C 1
ATOM 746 O O . VAL A 1 89 ? 30.831 60.961 10.138 1.00 14.61 89 VAL A O 1
ATOM 750 N N . PRO A 1 90 ? 30.387 61.413 7.976 1.00 13.92 90 PRO A N 1
ATOM 751 C CA . PRO A 1 90 ? 31.210 62.620 8.016 1.00 14.38 90 PRO A CA 1
ATOM 752 C C . PRO A 1 90 ? 30.588 63.643 8.988 1.00 14.73 90 PRO A C 1
ATOM 753 O O . PRO A 1 90 ? 29.359 63.876 8.942 1.00 14.74 90 PRO A O 1
ATOM 757 N N . HIS A 1 91 ? 31.411 64.240 9.862 1.00 13.38 91 HIS A N 1
ATOM 758 C CA . HIS A 1 91 ? 30.867 65.182 10.855 1.00 13.20 91 HIS A CA 1
ATOM 759 C C . HIS A 1 91 ? 31.810 66.334 11.109 1.00 12.77 91 HIS A C 1
ATOM 760 O O . HIS A 1 91 ? 33.054 66.155 11.110 1.00 14.53 91 HIS A O 1
ATOM 767 N N . SER A 1 92 ? 31.240 67.520 11.362 1.00 12.96 92 SER A N 1
ATOM 768 C CA . SER A 1 92 ? 32.044 68.742 11.538 1.00 13.21 92 SER A CA 1
ATOM 769 C C . SER A 1 92 ? 31.503 69.493 12.782 1.00 13.74 92 SER A C 1
ATOM 770 O O . SER A 1 92 ? 30.472 70.156 12.708 1.00 13.79 92 SER A O 1
ATOM 773 N N . PRO A 1 93 ? 32.160 69.302 13.936 1.00 15.21 93 PRO A N 1
ATOM 774 C CA . PRO A 1 93 ? 31.647 69.899 15.195 1.00 13.41 93 PRO A CA 1
ATOM 775 C C . PRO A 1 93 ? 31.880 71.399 15.247 1.00 14.25 93 PRO A C 1
ATOM 776 O O . PRO A 1 93 ? 32.972 71.879 14.939 1.00 14.10 93 PRO A O 1
ATOM 780 N N . GLN A 1 94 ? 30.834 72.132 15.655 1.00 12.95 94 GLN A N 1
ATOM 781 C CA . GLN A 1 94 ? 30.894 73.576 15.813 1.00 13.58 94 GLN A CA 1
ATOM 782 C C . GLN A 1 94 ? 30.644 73.869 17.273 1.00 13.86 94 GLN A C 1
ATOM 783 O O . GLN A 1 94 ? 29.609 73.466 17.810 1.00 14.70 94 GLN A O 1
ATOM 789 N N . ARG A 1 95 ? 31.598 74.551 17.900 1.00 12.70 95 ARG A N 1
ATOM 790 C CA . ARG A 1 95 ? 31.504 74.826 19.341 1.00 13.92 95 ARG A CA 1
ATOM 791 C C . ARG A 1 95 ? 31.592 76.303 19.623 1.00 14.15 95 ARG A C 1
ATOM 792 O O . ARG A 1 95 ? 32.249 77.062 18.896 1.00 16.49 95 ARG A O 1
ATOM 800 N N . PHE A 1 96 ? 30.934 76.711 20.705 1.00 14.57 96 PHE A N 1
ATOM 801 C CA . PHE A 1 96 ? 30.819 78.122 21.055 1.00 15.66 96 PHE A CA 1
ATOM 802 C C . PHE A 1 96 ? 31.559 78.462 22.335 1.00 14.41 96 PHE A C 1
ATOM 803 O O . PHE A 1 96 ? 31.978 77.582 23.088 1.00 12.86 96 PHE A O 1
ATOM 811 N N . ALA A 1 97 ? 31.752 79.751 22.547 1.00 14.56 97 ALA A N 1
ATOM 812 C CA . ALA A 1 97 ? 32.431 80.229 23.732 1.00 13.92 97 ALA A CA 1
ATOM 813 C C . ALA A 1 97 ? 31.720 79.759 25.001 1.00 14.61 97 ALA A C 1
ATOM 814 O O . ALA A 1 97 ? 30.476 79.636 25.033 1.00 14.38 97 ALA A O 1
ATOM 816 N N . ASN A 1 98 ? 32.518 79.504 26.034 1.00 14.24 98 ASN A N 1
ATOM 817 C CA . ASN A 1 98 ? 31.983 79.214 27.378 1.00 14.50 98 ASN A CA 1
ATOM 818 C C . ASN A 1 98 ? 31.085 77.983 27.397 1.00 15.89 98 ASN A C 1
ATOM 819 O O . ASN A 1 98 ? 30.065 77.956 28.098 1.00 1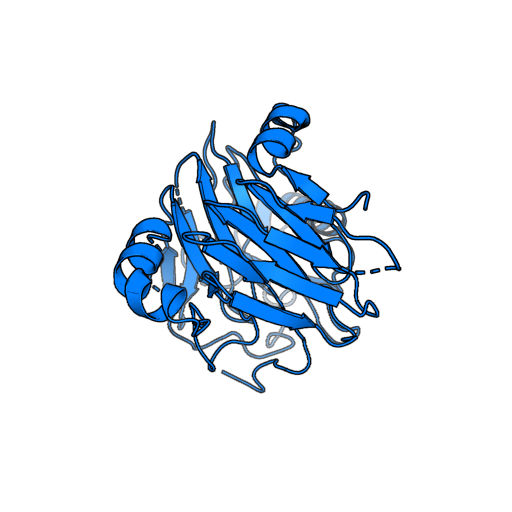8.67 98 ASN A O 1
ATOM 824 N N . THR A 1 99 ? 31.467 76.989 26.598 1.00 13.14 99 THR A N 1
ATOM 825 C CA . THR A 1 99 ? 30.795 75.684 26.591 1.00 12.79 99 THR A CA 1
ATOM 826 C C . THR A 1 99 ? 31.772 74.579 26.950 1.00 14.37 99 THR A C 1
ATOM 827 O O . THR A 1 99 ? 32.977 74.727 26.790 1.00 14.20 99 THR A O 1
ATOM 831 N N . VAL A 1 100 ? 31.225 73.447 27.407 1.00 13.26 100 VAL A N 1
ATOM 832 C CA . VAL A 1 100 ? 32.040 72.255 27.688 1.00 13.62 100 VAL A CA 1
ATOM 833 C C . VAL A 1 100 ? 31.254 71.031 27.260 1.00 14.62 100 VAL A C 1
ATOM 834 O O . VAL A 1 100 ? 30.115 70.807 27.710 1.00 14.06 100 VAL A O 1
ATOM 838 N N . GLY A 1 101 ? 31.881 70.226 26.384 1.00 13.84 101 GLY A N 1
ATOM 839 C CA . GLY A 1 101 ? 31.301 68.968 25.916 1.00 15.41 101 GLY A CA 1
ATOM 840 C C . GLY A 1 101 ? 32.209 67.785 26.181 1.00 15.39 101 GLY A C 1
ATOM 841 O O . GLY A 1 101 ? 33.435 67.915 26.120 1.00 15.85 101 GLY A O 1
ATOM 842 N N . LEU A 1 102 ? 31.590 66.657 26.503 1.00 14.11 102 LEU A N 1
ATOM 843 C CA . LEU A 1 102 ? 32.256 65.368 26.556 1.00 14.26 102 LEU A CA 1
ATOM 844 C C . LEU A 1 102 ? 32.143 64.709 25.189 1.00 14.62 102 LEU A C 1
ATOM 845 O O . LEU A 1 102 ? 31.072 64.740 24.591 1.00 14.08 102 LEU A O 1
ATOM 850 N N . VAL A 1 103 ? 33.242 64.110 24.701 1.00 14.40 103 VAL A N 1
ATOM 851 C CA . VAL A 1 103 ? 33.210 63.201 23.563 1.00 14.15 103 VAL A CA 1
ATOM 852 C C . VAL A 1 103 ? 33.945 61.932 23.973 1.00 14.35 103 VAL A C 1
ATOM 853 O O . VAL A 1 103 ? 35.011 61.984 24.637 1.00 15.74 103 VAL A O 1
ATOM 857 N N . VAL A 1 104 ? 33.346 60.798 23.632 1.00 13.71 104 VAL A N 1
ATOM 858 C CA . VAL A 1 104 ? 34.016 59.522 23.822 1.00 15.08 104 VAL A CA 1
ATOM 859 C C . VAL A 1 104 ? 34.164 58.858 22.478 1.00 15.44 104 VAL A C 1
ATOM 860 O O . VAL A 1 104 ? 33.193 58.779 21.708 1.00 15.93 104 VAL A O 1
ATOM 864 N N . GLU A 1 105 ? 35.373 58.383 22.172 1.00 9.33 105 GLU A N 1
ATOM 865 C CA . GLU A 1 105 ? 35.610 57.554 21.001 1.00 9.72 105 GLU A CA 1
ATOM 866 C C . GLU A 1 105 ? 36.715 56.555 21.370 1.00 11.44 105 GLU A C 1
ATOM 867 O O . GLU A 1 105 ? 37.125 56.536 22.549 1.00 12.38 105 GLU A O 1
ATOM 873 N N . ARG A 1 106 ? 37.145 55.707 20.443 1.00 10.24 106 ARG A N 1
ATOM 874 C CA . ARG A 1 106 ? 37.985 54.583 20.851 1.00 10.12 106 ARG A CA 1
ATOM 875 C C . ARG A 1 106 ? 39.257 54.517 20.031 1.00 10.27 106 ARG A C 1
ATOM 876 O O . ARG A 1 106 ? 39.352 55.041 18.920 1.00 10.35 106 ARG A O 1
ATOM 884 N N . ARG A 1 107 ? 40.241 53.828 20.595 1.00 10.44 107 ARG A N 1
ATOM 885 C CA . ARG A 1 107 ? 41.448 53.501 19.838 1.00 9.34 107 ARG A CA 1
ATOM 886 C C . ARG A 1 107 ? 41.044 52.780 18.555 1.00 11.18 107 ARG A C 1
ATOM 887 O O . ARG A 1 107 ? 40.153 51.911 18.585 1.00 10.96 107 ARG A O 1
ATOM 895 N N . ARG A 1 108 ? 41.685 53.149 17.452 1.00 11.14 108 ARG A N 1
ATOM 896 C CA . ARG A 1 108 ? 41.394 52.499 16.180 1.00 12.52 108 ARG A CA 1
ATOM 897 C C . ARG A 1 108 ? 42.074 51.120 16.070 1.00 12.90 108 ARG A C 1
ATOM 898 O O . ARG A 1 108 ? 43.190 50.891 16.563 1.00 12.92 108 ARG A O 1
ATOM 906 N N . LEU A 1 109 ? 41.423 50.210 15.348 1.00 11.63 109 LEU A N 1
ATOM 907 C CA . LEU A 1 109 ? 42.071 48.980 14.934 1.00 13.38 109 LEU A CA 1
ATOM 908 C C . LEU A 1 109 ? 43.179 49.301 13.923 1.00 13.39 109 LEU A C 1
ATOM 909 O O . LEU A 1 109 ? 43.116 50.333 13.246 1.00 13.19 109 LEU A O 1
ATOM 914 N N . GLU A 1 110 ? 44.188 48.429 13.829 1.00 16.41 110 GLU A N 1
ATOM 915 C CA . GLU A 1 110 ? 45.294 48.670 12.907 1.00 18.03 110 GLU A CA 1
ATOM 916 C C . GLU A 1 110 ? 44.826 48.797 11.450 1.00 18.02 110 GLU A C 1
ATOM 917 O O . GLU A 1 110 ? 45.498 49.419 10.627 1.00 19.08 110 GLU A O 1
ATOM 923 N N . THR A 1 111 ? 43.670 48.197 11.159 1.00 17.41 111 THR A N 1
ATOM 924 C CA . THR A 1 111 ? 43.082 48.192 9.811 1.00 18.37 111 THR A CA 1
ATOM 925 C C . THR A 1 111 ? 42.195 49.406 9.517 1.00 16.91 111 THR A C 1
ATOM 926 O O . THR A 1 111 ? 41.841 49.648 8.364 1.00 18.61 111 THR A O 1
ATOM 930 N N . GLU A 1 112 ? 41.850 50.179 10.543 1.00 13.38 112 GLU A N 1
ATOM 931 C CA . GLU A 1 112 ? 40.906 51.279 10.380 1.00 13.64 112 GLU A CA 1
ATOM 932 C C . GLU A 1 112 ? 41.546 52.579 9.946 1.00 14.41 112 GLU A C 1
ATOM 933 O O . GLU A 1 112 ? 42.604 52.961 10.451 1.00 15.11 112 GLU A O 1
ATOM 939 N N . LEU A 1 113 ? 40.908 53.261 9.001 1.00 14.49 113 LEU A N 1
ATOM 940 C CA . LEU A 1 113 ? 41.424 54.513 8.481 1.00 14.28 113 LEU A CA 1
ATOM 941 C C . LEU A 1 113 ? 40.481 55.660 8.825 1.00 14.03 113 LEU A C 1
ATOM 942 O O . LEU A 1 113 ? 39.259 55.472 8.814 1.00 14.78 113 LEU A O 1
ATOM 947 N N . ASP A 1 114 ? 41.048 56.831 9.149 1.00 12.65 114 ASP A N 1
ATOM 948 C CA . ASP A 1 114 ? 40.316 58.072 9.354 1.00 12.95 114 ASP A CA 1
ATOM 949 C C . ASP A 1 114 ? 40.474 58.953 8.117 1.00 13.66 114 ASP A C 1
ATOM 950 O O . ASP A 1 114 ? 41.491 58.874 7.426 1.00 12.41 114 ASP A O 1
ATOM 955 N N . GLY A 1 115 ? 39.474 59.791 7.884 1.00 14.34 115 GLY A N 1
ATOM 956 C CA . GLY A 1 115 ? 39.569 60.782 6.841 1.00 13.59 115 GLY A CA 1
ATOM 957 C C . GLY A 1 115 ? 39.232 62.165 7.354 1.00 14.19 115 GLY A C 1
ATOM 958 O O . GLY A 1 115 ? 38.515 62.346 8.373 1.00 13.60 115 GLY A O 1
ATOM 959 N N . LEU A 1 116 ? 39.727 63.160 6.632 1.00 14.23 116 LEU A N 1
ATOM 960 C CA . LEU A 1 116 ? 39.397 64.542 6.892 1.00 14.23 116 LEU A CA 1
ATOM 961 C C . LEU A 1 116 ? 39.080 65.111 5.517 1.00 14.19 116 LEU A C 1
ATOM 962 O O . LEU A 1 116 ? 39.901 64.994 4.591 1.00 13.69 116 LEU A O 1
ATOM 967 N N . ARG A 1 117 ? 37.895 65.672 5.381 1.00 14.08 117 ARG A N 1
ATOM 968 C CA . ARG A 1 117 ? 37.409 66.223 4.101 1.00 13.14 117 ARG A CA 1
ATOM 969 C C . ARG A 1 117 ? 36.969 67.673 4.244 1.00 13.93 117 ARG A C 1
ATOM 970 O O . ARG A 1 117 ? 36.326 68.051 5.244 1.00 14.83 117 ARG A O 1
ATOM 978 N N . TYR A 1 118 ? 37.255 68.471 3.202 1.00 10.97 118 TYR A N 1
ATOM 979 C CA . TYR A 1 118 ? 36.577 69.737 3.024 1.00 11.63 118 TYR A CA 1
ATOM 980 C C . TYR A 1 118 ? 35.731 69.574 1.764 1.00 12.51 118 TYR A C 1
ATOM 981 O O . TYR A 1 118 ? 36.153 68.870 0.830 1.00 11.89 118 TYR A O 1
ATOM 990 N N . TYR A 1 119 ? 34.559 70.203 1.786 1.00 12.56 119 TYR A N 1
ATOM 991 C CA . TYR A 1 119 ? 33.619 70.188 0.651 1.00 12.47 119 TYR A CA 1
ATOM 992 C C . TYR A 1 119 ? 33.577 71.536 -0.041 1.00 15.45 119 TYR A C 1
ATOM 993 O O . TYR A 1 119 ? 33.993 72.547 0.525 1.00 15.84 119 TYR A O 1
ATOM 1002 N N . VAL A 1 120 ? 33.105 71.552 -1.294 1.00 14.53 120 VAL A N 1
ATOM 1003 C CA . VAL A 1 120 ? 32.933 72.822 -2.004 1.00 16.93 120 VAL A CA 1
ATOM 1004 C C . VAL A 1 120 ? 31.697 73.548 -1.470 1.00 17.98 120 VAL A C 1
ATOM 1005 O O . VAL A 1 120 ? 30.564 73.112 -1.673 1.00 18.88 120 VAL A O 1
ATOM 1009 N N . GLY A 1 121 ? 31.915 74.671 -0.789 1.00 20.41 121 GLY A N 1
ATOM 1010 C CA . GLY A 1 121 ? 30.814 75.405 -0.138 1.00 22.23 121 GLY A CA 1
ATOM 1011 C C . GLY A 1 121 ? 29.888 74.473 0.621 1.00 24.38 121 GLY A C 1
ATOM 1012 O O . GLY A 1 121 ? 30.353 73.644 1.424 1.00 26.50 121 GLY A O 1
ATOM 1013 N N . ASP A 1 122 ? 28.583 74.583 0.366 1.00 25.58 122 ASP A N 1
ATOM 1014 C CA . ASP A 1 122 ? 27.596 73.693 0.992 1.00 26.25 122 ASP A CA 1
ATOM 1015 C C . ASP A 1 122 ? 27.122 72.561 0.080 1.00 24.53 122 ASP A C 1
ATOM 1016 O O . ASP A 1 122 ? 26.031 71.997 0.266 1.00 24.38 122 ASP A O 1
ATOM 1021 N N . THR A 1 123 ? 27.955 72.227 -0.905 1.00 21.61 123 THR A N 1
ATOM 1022 C CA . THR A 1 123 ? 27.623 71.177 -1.851 1.00 19.05 123 THR A CA 1
ATOM 1023 C C . THR A 1 123 ? 28.176 69.847 -1.355 1.00 16.78 123 THR A C 1
ATOM 1024 O O . THR A 1 123 ? 28.908 69.789 -0.351 1.00 16.22 123 THR A O 1
ATOM 1036 N N . ASP A 1 125 ? 30.195 68.087 -3.282 1.00 11.07 125 ASP A N 1
ATOM 1037 C CA . ASP A 1 125 ? 31.449 67.854 -4.020 1.00 11.64 125 ASP A CA 1
ATOM 1038 C C . ASP A 1 125 ? 32.619 67.986 -3.074 1.00 11.50 125 ASP A C 1
ATOM 1039 O O . ASP A 1 125 ? 32.760 68.995 -2.379 1.00 13.13 125 ASP A O 1
ATOM 1044 N N . VAL A 1 126 ? 33.493 66.988 -3.092 1.00 10.73 126 VAL A N 1
ATOM 1045 C CA . VAL A 1 126 ? 34.680 67.041 -2.252 1.00 10.55 126 VAL A CA 1
ATOM 1046 C C . VAL A 1 126 ? 35.694 68.017 -2.826 1.00 12.09 126 VAL A C 1
ATOM 1047 O O . VAL A 1 126 ? 35.987 68.003 -4.043 1.00 12.59 126 VAL A O 1
ATOM 1051 N N . LEU A 1 127 ? 36.217 68.883 -1.963 1.00 11.24 127 LEU A N 1
ATOM 1052 C CA . LEU A 1 127 ? 37.253 69.846 -2.350 1.00 11.59 127 LEU A CA 1
ATOM 1053 C C . LEU A 1 127 ? 38.667 69.306 -2.123 1.00 11.42 127 LEU A C 1
ATOM 1054 O O . LEU A 1 127 ? 39.563 69.449 -2.972 1.00 12.73 127 LEU A O 1
ATOM 1059 N N . PHE A 1 128 ? 38.898 68.716 -0.942 1.00 11.91 128 PHE A N 1
ATOM 1060 C CA . PHE A 1 128 ? 40.220 68.249 -0.544 1.00 13.29 128 PHE A CA 1
ATOM 1061 C C . PHE A 1 128 ? 39.970 67.146 0.473 1.00 14.34 128 PHE A C 1
ATOM 1062 O O . PHE A 1 128 ? 39.041 67.249 1.279 1.00 14.68 128 PHE A O 1
ATOM 1070 N N . GLU A 1 129 ? 40.786 66.108 0.419 1.00 12.50 129 GLU A N 1
ATOM 1071 C CA . GLU A 1 129 ? 40.669 65.028 1.413 1.00 13.46 129 GLU A CA 1
ATOM 1072 C C . GLU A 1 129 ? 42.016 64.403 1.726 1.00 12.86 129 GLU A C 1
ATOM 1073 O O . GLU A 1 129 ? 42.912 64.322 0.868 1.00 14.54 129 GLU A O 1
ATOM 1079 N N . LYS A 1 130 ? 42.169 63.978 2.984 1.00 14.01 130 LYS A N 1
ATOM 1080 C CA . LYS A 1 130 ? 43.351 63.255 3.405 1.00 15.24 130 LYS A CA 1
ATOM 1081 C C . LYS A 1 130 ? 42.914 62.094 4.305 1.00 14.74 130 LYS A C 1
ATOM 1082 O O . LYS A 1 130 ? 41.981 62.258 5.108 1.00 14.68 130 LYS A O 1
ATOM 1088 N N . TRP A 1 131 ? 43.542 60.940 4.118 1.00 14.01 131 TRP A N 1
ATOM 1089 C CA . TRP A 1 131 ? 43.228 59.735 4.881 1.00 13.97 131 TRP A CA 1
ATOM 1090 C C . TRP A 1 131 ? 44.480 59.279 5.615 1.00 13.84 131 TRP A C 1
ATOM 1091 O O . TRP A 1 131 ? 45.619 59.440 5.128 1.00 14.66 131 TRP A O 1
ATOM 1102 N N . PHE A 1 132 ? 44.279 58.727 6.820 1.00 12.79 132 PHE A N 1
ATOM 1103 C CA . PHE A 1 132 ? 45.417 58.426 7.684 1.00 14.19 132 PHE A CA 1
ATOM 1104 C C . PHE A 1 132 ? 45.028 57.411 8.761 1.00 13.62 132 PHE A C 1
ATOM 1105 O O . PHE A 1 132 ? 43.854 57.246 9.076 1.00 13.59 132 PHE A O 1
ATOM 1113 N N . TYR A 1 133 ? 46.036 56.767 9.329 1.00 15.62 133 TYR A N 1
ATOM 1114 C CA . TYR A 1 133 ? 45.850 55.864 10.470 1.00 15.54 133 TYR A CA 1
ATOM 1115 C C . TYR A 1 133 ? 45.925 56.708 11.729 1.00 16.45 133 TYR A C 1
ATOM 1116 O O . TYR A 1 133 ? 46.962 57.326 11.999 1.00 17.15 133 TYR A O 1
ATOM 1125 N N . CYS A 1 134 ? 44.829 56.729 12.492 1.00 15.02 134 CYS A N 1
ATOM 1126 C CA . CYS A 1 134 ? 44.687 57.647 13.621 1.00 14.69 134 CYS A CA 1
ATOM 1127 C C . CYS A 1 134 ? 45.218 57.045 14.907 1.00 15.01 134 CYS A C 1
ATOM 1128 O O . CYS A 1 134 ? 44.670 56.059 15.402 1.00 16.20 134 CYS A O 1
ATOM 1131 N N . LYS A 1 135 ? 46.288 57.634 15.432 1.00 15.36 135 LYS A N 1
ATOM 1132 C CA . LYS A 1 135 ? 46.828 57.238 16.733 1.00 16.01 135 LYS A CA 1
ATOM 1133 C C . LYS A 1 135 ? 46.487 58.284 17.807 1.00 16.68 135 LYS A C 1
ATOM 1134 O O . LYS A 1 135 ? 46.083 57.948 18.939 1.00 17.37 135 LYS A O 1
ATOM 1140 N N . ASP A 1 136 ? 46.668 59.551 17.455 1.00 17.02 136 ASP A N 1
ATOM 1141 C CA . ASP A 1 136 ? 46.355 60.659 18.332 1.00 18.52 136 ASP A CA 1
ATOM 1142 C C . ASP A 1 136 ? 45.733 61.725 17.448 1.00 19.60 136 ASP A C 1
ATOM 1143 O O . ASP A 1 136 ? 46.436 62.482 16.759 1.00 19.06 136 ASP A O 1
ATOM 1148 N N . LEU A 1 137 ? 44.408 61.770 17.481 1.00 20.90 137 LEU A N 1
ATOM 1149 C CA . LEU A 1 137 ? 43.658 62.527 16.498 1.00 23.36 137 LEU A CA 1
ATOM 1150 C C . LEU A 1 137 ? 44.114 63.973 16.435 1.00 24.76 137 LEU A C 1
ATOM 1151 O O . LEU A 1 137 ? 44.398 64.478 15.349 1.00 26.10 137 LEU A O 1
ATOM 1156 N N . GLY A 1 138 ? 44.229 64.627 17.588 1.00 25.83 138 GLY A N 1
ATOM 1157 C CA . GLY A 1 138 ? 44.533 66.059 17.609 1.00 28.33 138 GLY A CA 1
ATOM 1158 C C . GLY A 1 138 ? 45.914 66.387 17.065 1.00 29.80 138 GLY A C 1
ATOM 1159 O O . GLY A 1 138 ? 46.086 67.349 16.292 1.00 31.88 138 GLY A O 1
ATOM 1160 N N . THR A 1 139 ? 46.900 65.590 17.487 1.00 28.75 139 THR A N 1
ATOM 1161 C CA . THR A 1 139 ? 48.285 65.704 17.012 1.00 26.69 139 THR A CA 1
ATOM 1162 C C . THR A 1 139 ? 48.362 65.574 15.480 1.00 24.80 139 THR A C 1
ATOM 1163 O O . THR A 1 139 ? 49.045 66.354 14.795 1.00 22.94 139 THR A O 1
ATOM 1167 N N . GLN A 1 140 ? 47.636 64.601 14.953 1.00 22.34 140 GLN A N 1
ATOM 1168 C CA . GLN A 1 140 ? 47.673 64.302 13.525 1.00 21.57 140 GLN A CA 1
ATOM 1169 C C . GLN A 1 140 ? 46.825 65.222 12.665 1.00 21.79 140 GLN A C 1
ATOM 1170 O O . GLN A 1 140 ? 47.126 65.380 11.479 1.00 21.58 140 GLN A O 1
ATOM 1176 N N . LEU A 1 141 ? 45.756 65.798 13.227 1.00 21.15 141 LEU A N 1
ATOM 1177 C CA . LEU A 1 141 ? 44.879 66.682 12.437 1.00 21.47 141 LEU A CA 1
ATOM 1178 C C . LEU A 1 141 ? 45.521 68.038 12.144 1.00 20.78 141 LEU A C 1
ATOM 1179 O O . LEU A 1 141 ? 45.325 68.582 11.061 1.00 18.84 141 LEU A O 1
ATOM 1184 N N . ALA A 1 142 ? 46.280 68.596 13.097 1.00 19.98 142 ALA A N 1
ATOM 1185 C CA . ALA A 1 142 ? 46.913 69.896 12.883 1.00 19.30 142 ALA A CA 1
ATOM 1186 C C . ALA A 1 142 ? 47.675 70.000 11.547 1.00 18.00 142 ALA A C 1
ATOM 1187 O O . ALA A 1 142 ? 47.419 70.933 10.772 1.00 17.80 142 ALA A O 1
ATOM 1189 N N . PRO A 1 143 ? 48.610 69.055 11.265 1.00 18.84 143 PRO A N 1
ATOM 1190 C CA . PRO A 1 143 ? 49.335 69.166 9.985 1.00 16.79 143 PRO A CA 1
ATOM 1191 C C . PRO A 1 143 ? 48.452 69.017 8.744 1.00 15.79 143 PRO A C 1
ATOM 1192 O O . PRO A 1 143 ? 48.758 69.636 7.709 1.00 16.43 143 PRO A O 1
ATOM 1196 N N . ILE A 1 144 ? 47.383 68.220 8.853 1.00 15.63 144 ILE A N 1
ATOM 1197 C CA . ILE A 1 144 ? 46.439 68.002 7.743 1.00 14.29 144 ILE A CA 1
ATOM 1198 C C . ILE A 1 144 ? 45.670 69.275 7.452 1.00 14.93 144 ILE A C 1
ATOM 1199 O O . ILE A 1 144 ? 45.521 69.692 6.296 1.00 16.25 144 ILE A O 1
ATOM 1204 N N . ILE A 1 145 ? 45.170 69.900 8.508 1.00 13.76 145 ILE A N 1
ATOM 1205 C CA . ILE A 1 145 ? 44.490 71.185 8.366 1.00 13.88 145 ILE A CA 1
ATOM 1206 C C . ILE A 1 145 ? 45.436 72.241 7.779 1.00 14.17 145 ILE A C 1
ATOM 1207 O O . ILE A 1 145 ? 45.055 72.995 6.870 1.00 14.52 145 ILE A O 1
ATOM 1212 N N . GLN A 1 146 ? 46.681 72.280 8.261 1.00 13.56 146 GLN A N 1
ATOM 1213 C CA . GLN A 1 146 ? 47.672 73.207 7.698 1.00 15.50 146 GLN A CA 1
ATOM 1214 C C . GLN A 1 146 ? 47.908 72.892 6.214 1.00 14.08 146 GLN A C 1
ATOM 1215 O O . GLN A 1 146 ? 48.006 73.815 5.377 1.00 14.54 146 GLN A O 1
ATOM 1221 N N . GLU A 1 147 ? 47.943 71.599 5.882 1.00 13.27 147 GLU A N 1
ATOM 1222 C CA . GLU A 1 147 ? 48.140 71.216 4.468 1.00 13.69 147 GLU A CA 1
ATOM 1223 C C . GLU A 1 147 ? 47.017 71.775 3.603 1.00 12.68 147 GLU A C 1
ATOM 1224 O O . GLU A 1 147 ? 47.281 72.342 2.528 1.00 15.07 147 GLU A O 1
ATOM 1230 N N . PHE A 1 148 ? 45.777 71.635 4.064 1.00 12.54 148 PHE A N 1
ATOM 1231 C CA . PHE A 1 148 ? 44.640 72.199 3.326 1.00 11.24 148 PHE A CA 1
ATOM 1232 C C . PHE A 1 148 ? 44.779 73.717 3.172 1.00 12.21 148 PHE A C 1
ATOM 1233 O O . PHE A 1 148 ? 44.604 74.260 2.081 1.00 12.24 148 PHE A O 1
ATOM 1241 N N . PHE A 1 149 ? 45.094 74.415 4.249 1.00 12.45 149 PHE A N 1
ATOM 1242 C CA . PHE A 1 149 ? 45.131 75.870 4.136 1.00 13.04 149 PHE A CA 1
ATOM 1243 C C . PHE A 1 149 ? 46.272 76.381 3.251 1.00 14.99 149 PHE A C 1
ATOM 1244 O O . PHE A 1 149 ? 46.193 77.480 2.715 1.00 15.04 149 PHE A O 1
ATOM 1252 N N . SER A 1 150 ? 47.277 75.531 3.032 1.00 14.41 150 SER A N 1
ATOM 1253 C CA . SER A 1 150 ? 48.404 75.831 2.150 1.00 14.66 150 SER A CA 1
ATOM 1254 C C . SER A 1 150 ? 48.175 75.308 0.730 1.00 14.18 150 SER A C 1
ATOM 1255 O O . SER A 1 150 ? 49.021 75.502 -0.137 1.00 13.70 150 SER A O 1
ATOM 1258 N N . SER A 1 151 ? 47.036 74.652 0.494 1.00 12.71 151 SER A N 1
ATOM 1259 C CA . SER A 1 151 ? 46.828 73.905 -0.757 1.00 12.62 151 SER A CA 1
ATOM 1260 C C . SER A 1 151 ? 46.293 74.771 -1.885 1.00 12.21 151 SER A C 1
ATOM 1261 O O . SER A 1 151 ? 45.700 75.831 -1.667 1.00 11.92 151 SER A O 1
ATOM 1264 N N . GLU A 1 152 ? 46.454 74.257 -3.100 1.00 12.16 152 GLU A N 1
ATOM 1265 C CA . GLU A 1 152 ? 45.895 74.928 -4.271 1.00 11.83 152 GLU A CA 1
ATOM 1266 C C . GLU A 1 152 ? 44.368 74.913 -4.183 1.00 13.09 152 GLU A C 1
ATOM 1267 O O . GLU A 1 152 ? 43.688 75.865 -4.602 1.00 12.66 152 GLU A O 1
ATOM 1273 N N . GLN A 1 153 ? 43.822 73.818 -3.632 1.00 12.73 153 GLN A N 1
ATOM 1274 C CA . GLN A 1 153 ? 42.351 73.706 -3.503 1.00 12.04 153 GLN A CA 1
ATOM 1275 C C . GLN A 1 153 ? 41.785 74.801 -2.616 1.00 11.62 153 GLN A C 1
ATOM 1276 O O . GLN A 1 153 ? 40.722 75.351 -2.904 1.00 13.30 153 GLN A O 1
ATOM 1282 N N . TYR A 1 154 ? 42.462 75.110 -1.516 1.00 10.87 154 TYR A N 1
ATOM 1283 C CA . TYR A 1 154 ? 41.992 76.235 -0.689 1.00 12.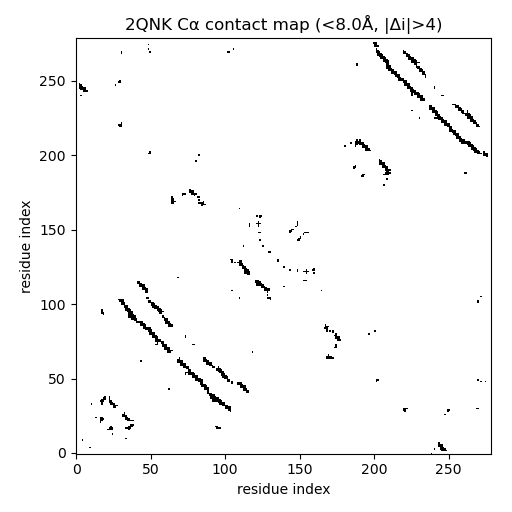63 154 TYR A CA 1
ATOM 1284 C C . TYR A 1 154 ? 42.155 77.579 -1.418 1.00 13.04 154 TYR A C 1
ATOM 1285 O O . TYR A 1 154 ? 41.299 78.477 -1.335 1.00 13.71 154 TYR A O 1
ATOM 1294 N N . ARG A 1 155 ? 43.269 77.718 -2.137 1.00 10.79 155 ARG A N 1
ATOM 1295 C CA . ARG A 1 155 ? 43.589 78.990 -2.803 1.00 10.43 155 ARG A CA 1
ATOM 1296 C C . ARG A 1 155 ? 42.558 79.352 -3.872 1.00 11.80 155 ARG A C 1
ATOM 1297 O O . ARG A 1 155 ? 42.180 80.545 -4.020 1.00 12.14 155 ARG A O 1
ATOM 1305 N N . THR A 1 156 ? 42.085 78.320 -4.573 1.00 10.87 156 THR A N 1
ATOM 1306 C CA . THR A 1 156 ? 41.172 78.520 -5.714 1.00 11.83 156 THR A CA 1
ATOM 1307 C C . THR A 1 156 ? 39.722 78.249 -5.317 1.00 14.19 156 THR A C 1
ATOM 1308 O O . THR A 1 156 ? 38.783 78.725 -5.965 1.00 14.34 156 THR A O 1
ATOM 1312 N N . GLY A 1 157 ? 39.545 77.425 -4.295 1.00 13.11 157 GLY A N 1
ATOM 1313 C CA . GLY A 1 157 ? 38.201 76.981 -3.922 1.00 13.88 157 GLY A CA 1
ATOM 1314 C C . GLY A 1 157 ? 37.661 75.929 -4.896 1.00 14.54 157 GLY A C 1
ATOM 1315 O O . GLY A 1 157 ? 36.473 75.577 -4.826 1.00 16.36 157 GLY A O 1
ATOM 1316 N N . LYS A 1 158 ? 38.522 75.411 -5.773 1.00 15.32 158 LYS A N 1
ATOM 1317 C CA . LYS A 1 158 ? 38.117 74.432 -6.784 1.00 16.52 158 LYS A CA 1
ATOM 1318 C C . LYS A 1 158 ? 38.789 73.083 -6.613 1.00 15.94 158 LYS A C 1
ATOM 1319 O O . LYS A 1 158 ? 39.999 73.012 -6.354 1.00 15.92 158 LYS A O 1
ATOM 1325 N N . PRO A 1 159 ? 38.002 72.003 -6.717 1.00 14.83 159 PRO A N 1
ATOM 1326 C CA . PRO A 1 159 ? 38.625 70.695 -6.619 1.00 15.15 159 PRO A CA 1
ATOM 1327 C C . PRO A 1 159 ? 39.577 70.402 -7.777 1.00 15.44 159 PRO A C 1
ATOM 1328 O O . PRO A 1 159 ? 39.377 70.866 -8.921 1.00 14.47 159 PRO A O 1
ATOM 1332 N N . ILE A 1 160 ? 40.618 69.643 -7.459 1.00 15.19 160 ILE A N 1
ATOM 1333 C CA . ILE A 1 160 ? 41.502 69.091 -8.482 1.00 14.34 160 ILE A CA 1
ATOM 1334 C C . ILE A 1 160 ? 41.095 67.610 -8.565 1.00 14.76 160 ILE A C 1
ATOM 1335 O O . ILE A 1 160 ? 41.344 66.825 -7.625 1.00 13.10 160 ILE A O 1
ATOM 1340 N N . PRO A 1 161 ? 40.370 67.219 -9.628 1.00 15.37 161 PRO A N 1
ATOM 1341 C CA . PRO A 1 161 ? 39.824 65.867 -9.660 1.00 15.64 161 PRO A CA 1
ATOM 1342 C C . PRO A 1 161 ? 40.834 64.746 -9.415 1.00 14.49 161 PRO A C 1
ATOM 1343 O O . PRO A 1 161 ? 40.486 63.799 -8.708 1.00 15.83 161 PRO A O 1
ATOM 1347 N N . ASP A 1 162 ? 42.064 64.878 -9.923 1.00 14.06 162 ASP A N 1
ATOM 1348 C CA . ASP A 1 162 ? 43.063 63.803 -9.735 1.00 14.01 162 ASP A CA 1
ATOM 1349 C C . ASP A 1 162 ? 43.598 63.719 -8.321 1.00 11.74 162 ASP A C 1
ATOM 1350 O O . ASP A 1 162 ? 44.240 62.725 -7.978 1.00 11.36 162 ASP A O 1
ATOM 1355 N N . GLN A 1 163 ? 43.296 64.740 -7.512 1.00 11.70 163 GLN A N 1
ATOM 1356 C CA . GLN A 1 163 ? 43.732 64.767 -6.101 1.00 10.92 163 GLN A CA 1
ATOM 1357 C C . GLN A 1 163 ? 42.688 64.190 -5.142 1.00 14.04 163 GLN A C 1
ATOM 1358 O O . GLN A 1 163 ? 42.844 64.253 -3.907 1.00 17.87 163 GLN A O 1
ATOM 1364 N N . LEU A 1 164 ? 41.643 63.600 -5.687 1.00 11.60 164 LEU A N 1
ATOM 1365 C CA . LEU A 1 164 ? 40.599 62.968 -4.858 1.00 13.17 164 LEU A CA 1
ATOM 1366 C C . LEU A 1 164 ? 40.722 61.454 -5.058 1.00 11.31 164 LEU A C 1
ATOM 1367 O O . LEU A 1 164 ? 41.243 60.977 -6.082 1.00 11.83 164 LEU A O 1
ATOM 1372 N N . LEU A 1 165 ? 40.206 60.677 -4.098 1.00 13.21 165 LEU A N 1
ATOM 1373 C CA . LEU A 1 165 ? 40.042 59.240 -4.291 1.00 13.19 165 LEU A CA 1
ATOM 1374 C C . LEU A 1 165 ? 38.881 58.932 -5.247 1.00 16.77 165 LEU A C 1
ATOM 1375 O O . LEU A 1 165 ? 37.880 59.643 -5.242 1.00 18.23 165 LEU A O 1
ATOM 1380 N N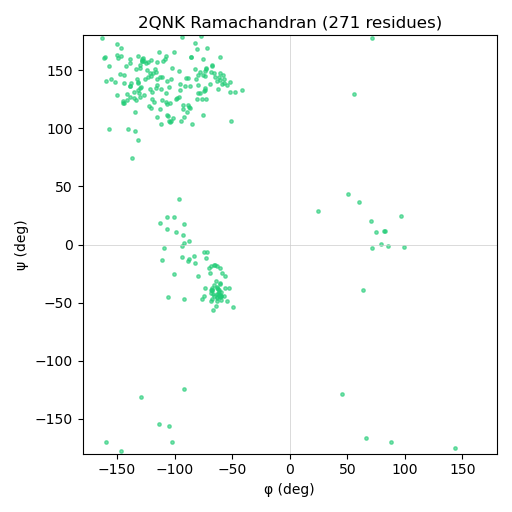 . LYS A 1 166 ? 39.008 57.888 -6.063 1.00 15.86 166 LYS A N 1
ATOM 1381 C CA . LYS A 1 166 ? 37.876 57.430 -6.898 1.00 19.28 166 LYS A CA 1
ATOM 1382 C C . LYS A 1 166 ? 36.674 57.018 -6.031 1.00 20.62 166 LYS A C 1
ATOM 1383 O O . LYS A 1 166 ? 35.514 57.207 -6.417 1.00 21.25 166 LYS A O 1
ATOM 1389 N N . GLU A 1 167 ? 36.970 56.460 -4.860 1.00 20.37 167 GLU A N 1
ATOM 1390 C CA . GLU A 1 167 ? 35.963 56.146 -3.843 1.00 22.43 167 GLU A CA 1
ATOM 1391 C C . GLU A 1 167 ? 36.639 56.067 -2.476 1.00 21.74 167 GLU A C 1
ATOM 1392 O O . GLU A 1 167 ? 37.829 55.742 -2.402 1.00 21.98 167 GLU A O 1
ATOM 1398 N N . PRO A 1 168 ? 35.883 56.332 -1.387 1.00 22.63 168 PRO A N 1
ATOM 1399 C CA . PRO A 1 168 ? 36.515 56.197 -0.068 1.00 20.02 168 PRO A CA 1
ATOM 1400 C C . PRO A 1 168 ? 37.034 54.757 0.215 1.00 18.38 168 PRO A C 1
ATOM 1401 O O . PRO A 1 168 ? 36.627 53.792 -0.454 1.00 17.70 168 PRO A O 1
ATOM 1405 N N . PRO A 1 169 ? 37.955 54.606 1.201 1.00 17.12 169 PRO A N 1
ATOM 1406 C CA . PRO A 1 169 ? 38.496 53.301 1.578 1.00 16.01 169 PRO A CA 1
ATOM 1407 C C . PRO A 1 169 ? 37.438 52.356 2.163 1.00 16.13 169 PRO A C 1
ATOM 1408 O O . PRO A 1 169 ? 37.643 51.146 2.201 1.00 19.43 169 PRO A O 1
ATOM 1412 N N . PHE A 1 170 ? 36.304 52.913 2.582 1.00 12.54 170 PHE A N 1
ATOM 1413 C CA . PHE A 1 170 ? 35.144 52.124 3.050 1.00 12.70 170 PHE A CA 1
ATOM 1414 C C . PHE A 1 170 ? 33.893 52.911 2.636 1.00 11.91 170 PHE A C 1
ATOM 1415 O O . PHE A 1 170 ? 34.007 54.095 2.375 1.00 12.10 170 PHE A O 1
ATOM 1423 N N . PRO A 1 171 ? 32.713 52.258 2.604 1.00 13.10 171 PRO A N 1
ATOM 1424 C CA . PRO A 1 171 ? 31.510 53.032 2.272 1.00 13.45 171 PRO A CA 1
ATOM 1425 C C . PRO A 1 171 ? 31.142 54.022 3.385 1.00 11.34 171 PRO A C 1
ATOM 1426 O O . PRO A 1 171 ? 31.221 53.687 4.560 1.00 11.96 171 PRO A O 1
ATOM 1430 N N . LEU A 1 172 ? 30.756 55.230 3.005 1.00 9.60 172 LEU A N 1
ATOM 1431 C CA . LEU A 1 172 ? 30.221 56.160 4.014 1.00 8.28 172 LEU A CA 1
ATOM 1432 C C . LEU A 1 172 ? 28.882 55.624 4.505 1.00 7.40 172 LEU A C 1
ATOM 1433 O O . LEU A 1 172 ? 28.157 54.920 3.779 1.00 8.43 172 LEU A O 1
ATOM 1438 N N . SER A 1 173 ? 28.532 55.994 5.735 1.00 7.24 173 SER A N 1
ATOM 1439 C CA . SER A 1 173 ? 27.279 55.552 6.309 1.00 8.37 173 SER A CA 1
ATOM 1440 C C . SER A 1 173 ? 26.104 56.037 5.481 1.00 8.08 173 SER A C 1
ATOM 1441 O O . SER A 1 173 ? 26.125 57.176 4.981 1.00 8.14 173 SER A O 1
ATOM 1444 N N . THR A 1 174 ? 25.110 55.164 5.354 1.00 7.17 174 THR A N 1
ATOM 1445 C CA . THR A 1 174 ? 23.838 55.546 4.760 1.00 6.89 174 THR A CA 1
ATOM 1446 C C . THR A 1 174 ? 22.723 55.507 5.812 1.00 6.86 174 THR A C 1
ATOM 1447 O O . THR A 1 174 ? 21.518 55.473 5.432 1.00 7.62 174 THR A O 1
ATOM 1451 N N . ARG A 1 175 ? 23.099 55.527 7.102 1.00 7.58 175 ARG A N 1
ATOM 1452 C CA . ARG A 1 175 ? 22.122 55.520 8.203 1.00 5.78 175 ARG A CA 1
ATOM 1453 C C . ARG A 1 175 ? 21.539 56.907 8.443 1.00 8.41 175 ARG A C 1
ATOM 1454 O O . ARG A 1 175 ? 22.264 57.917 8.357 1.00 8.89 175 ARG A O 1
ATOM 1462 N N . SER A 1 176 ? 20.270 56.962 8.825 1.00 7.12 176 SER A N 1
ATOM 1463 C CA . SER A 1 176 ? 19.746 58.182 9.404 1.00 7.92 176 SER A CA 1
ATOM 1464 C C . SER A 1 176 ? 20.313 58.335 10.808 1.00 8.19 176 SER A C 1
ATOM 1465 O O . SER A 1 176 ? 20.633 57.348 11.502 1.00 10.38 176 SER A O 1
ATOM 1468 N N . ILE A 1 177 ? 20.425 59.592 11.217 1.00 8.08 177 ILE A N 1
ATOM 1469 C CA . ILE A 1 177 ? 21.064 59.975 12.463 1.00 9.06 177 ILE A CA 1
ATOM 1470 C C . ILE A 1 177 ? 19.963 60.290 13.484 1.00 8.91 177 ILE A C 1
ATOM 1471 O O . ILE A 1 177 ? 18.916 60.899 13.127 1.00 10.00 177 ILE A O 1
ATOM 1484 N N A GLU A 1 179 ? 17.967 61.792 16.928 0.50 7.59 179 GLU A N 1
ATOM 1485 N N B GLU A 1 179 ? 17.945 61.796 16.892 0.50 7.88 179 GLU A N 1
ATOM 1486 C CA A GLU A 1 179 ? 17.799 63.094 17.546 0.50 7.11 179 GLU A CA 1
ATOM 1487 C CA B GLU A 1 179 ? 17.797 63.064 17.575 0.50 7.80 179 GLU A CA 1
ATOM 1488 C C A GLU A 1 179 ? 18.466 63.057 18.931 0.50 7.13 179 GLU A C 1
ATOM 1489 C C B GLU A 1 179 ? 18.610 62.965 18.872 0.50 7.96 179 GLU A C 1
ATOM 1490 O O A GLU A 1 179 ? 18.181 62.176 19.732 0.50 5.21 179 GLU A O 1
ATOM 1491 O O B GLU A 1 179 ? 18.628 61.912 19.518 0.50 9.04 179 GLU A O 1
ATOM 1502 N N . PRO A 1 180 ? 19.312 64.054 19.240 1.00 8.95 180 PRO A N 1
ATOM 1503 C CA . PRO A 1 180 ? 19.857 64.132 20.614 1.00 8.34 180 PRO A CA 1
ATOM 1504 C C . PRO A 1 180 ? 18.733 64.104 21.638 1.00 8.68 180 PRO A C 1
ATOM 1505 O O . PRO A 1 180 ? 17.608 64.573 21.350 1.00 9.45 180 PRO A O 1
ATOM 1517 N N . SER A 1 182 ? 17.533 64.565 25.946 1.00 9.31 182 SER A N 1
ATOM 1518 C CA . SER A 1 182 ? 17.879 65.020 27.271 1.00 9.48 182 SER A CA 1
ATOM 1519 C C . SER A 1 182 ? 18.238 63.805 28.107 1.00 10.32 182 SER A C 1
ATOM 1520 O O . SER A 1 182 ? 17.398 62.905 28.322 1.00 10.72 182 SER A O 1
ATOM 1523 N N . LEU A 1 183 ? 19.458 63.787 28.644 1.00 10.01 183 LEU A N 1
ATOM 1524 C CA . LEU A 1 183 ? 19.859 62.692 29.521 1.00 10.22 183 LEU A CA 1
ATOM 1525 C C . LEU A 1 183 ? 18.992 62.640 30.801 1.00 8.58 183 LEU A C 1
ATOM 1526 O O . LEU A 1 183 ? 18.524 61.553 31.197 1.00 9.93 183 LEU A O 1
ATOM 1531 N N . ASP A 1 184 ? 18.779 63.790 31.431 1.00 9.82 184 ASP A N 1
ATOM 1532 C CA . ASP A 1 184 ? 17.983 63.853 32.668 1.00 11.35 184 ASP A CA 1
ATOM 1533 C C . ASP A 1 184 ? 16.571 63.328 32.392 1.00 11.07 184 ASP A C 1
ATOM 1534 O O . ASP A 1 184 ? 16.034 62.520 33.170 1.00 13.15 184 ASP A O 1
ATOM 1539 N N . ALA A 1 185 ? 15.989 63.749 31.268 1.00 10.21 185 ALA A N 1
ATOM 1540 C CA . ALA A 1 185 ? 14.590 63.344 30.985 1.00 9.98 185 ALA A CA 1
ATOM 1541 C C . ALA A 1 185 ? 14.509 61.833 30.702 1.00 9.87 185 ALA A C 1
ATOM 1542 O O . ALA A 1 185 ? 13.557 61.172 31.138 1.00 11.12 185 ALA A O 1
ATOM 1544 N N . TRP A 1 186 ? 15.493 61.295 29.985 1.00 8.62 186 TRP A N 1
ATOM 1545 C CA . TRP A 1 186 ? 15.518 59.851 29.693 1.00 9.08 186 TRP A CA 1
ATOM 1546 C C . TRP A 1 186 ? 15.634 59.030 30.977 1.00 8.49 186 TRP A C 1
ATOM 1547 O O . TRP A 1 186 ? 14.879 58.081 31.228 1.00 9.63 186 TRP A O 1
ATOM 1558 N N . LEU A 1 187 ? 16.590 59.433 31.811 1.00 10.35 187 LEU A N 1
ATOM 1559 C CA . LEU A 1 187 ? 16.766 58.767 33.112 1.00 11.62 187 LEU A CA 1
ATOM 1560 C C . LEU A 1 187 ? 15.487 58.875 33.966 1.00 11.46 187 LEU A C 1
ATOM 1561 O O . LEU A 1 187 ? 15.091 57.911 34.615 1.00 12.85 187 LEU A O 1
ATOM 1566 N N . ASP A 1 188 ? 14.831 60.032 33.956 1.00 9.75 188 ASP A N 1
ATOM 1567 C CA . ASP A 1 188 ? 13.589 60.191 34.714 1.00 8.99 188 ASP A CA 1
ATOM 1568 C C . ASP A 1 188 ? 12.496 59.237 34.192 1.00 8.69 188 ASP A C 1
ATOM 1569 O O . ASP A 1 188 ? 11.755 58.613 34.970 1.00 11.18 188 ASP A O 1
ATOM 1574 N N . SER A 1 189 ? 12.379 59.119 32.863 1.00 9.44 189 SER A N 1
ATOM 1575 C CA . SER A 1 189 ? 11.282 58.301 32.299 1.00 10.98 189 SER A CA 1
ATOM 1576 C C . SER A 1 189 ? 11.489 56.800 32.567 1.00 11.09 189 SER A C 1
ATOM 1577 O O . SER A 1 189 ? 10.495 56.032 32.594 1.00 13.23 189 SER A O 1
ATOM 1580 N N . HIS A 1 190 ? 12.761 56.406 32.776 1.00 10.13 190 HIS A N 1
ATOM 1581 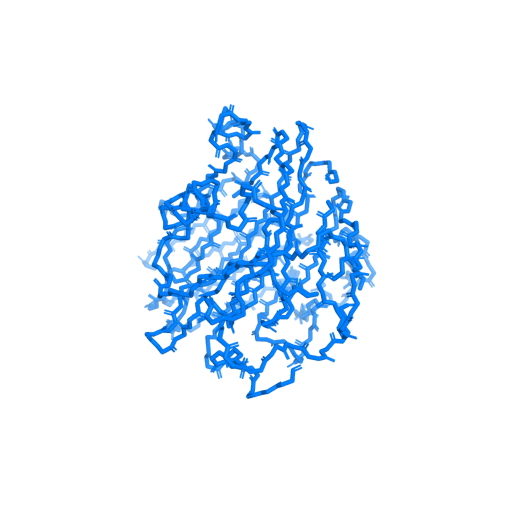C CA . HIS A 1 190 ? 13.098 54.994 33.020 1.00 10.27 190 HIS A CA 1
ATOM 1582 C C . HIS A 1 190 ? 13.474 54.691 34.459 1.00 12.85 190 HIS A C 1
ATOM 1583 O O . HIS A 1 190 ? 13.990 53.589 34.743 1.00 13.75 190 HIS A O 1
ATOM 1590 N N . HIS A 1 191 ? 13.197 55.623 35.378 1.00 12.69 191 HIS A N 1
ATOM 1591 C CA . HIS A 1 191 ? 13.699 55.450 36.741 1.00 11.34 191 HIS A CA 1
ATOM 1592 C C . HIS A 1 191 ? 13.179 54.254 37.503 1.00 12.42 191 HIS A C 1
ATOM 1593 O O . HIS A 1 191 ? 13.946 53.650 38.245 1.00 13.47 191 HIS A O 1
ATOM 1600 N N . ARG A 1 192 ? 11.913 53.896 37.325 1.00 12.95 192 ARG A N 1
ATOM 1601 C CA . ARG A 1 192 ? 11.385 52.718 38.040 1.00 13.81 192 ARG A CA 1
ATOM 1602 C C . ARG A 1 192 ? 12.090 51.434 37.642 1.00 14.27 192 ARG A C 1
ATOM 1603 O O . ARG A 1 192 ? 12.473 50.655 38.517 1.00 14.91 192 ARG A O 1
ATOM 1611 N N . GLU A 1 193 ? 12.336 51.257 36.337 1.00 13.33 193 GLU A N 1
ATOM 1612 C CA . GLU A 1 193 ? 13.006 50.056 35.851 1.00 14.16 193 GLU A CA 1
ATOM 1613 C C . GLU A 1 193 ? 14.449 50.012 36.348 1.00 10.79 193 GLU A C 1
ATOM 1614 O O . GLU A 1 193 ? 14.915 48.971 36.793 1.00 11.75 193 GLU A O 1
ATOM 1620 N N . LEU A 1 194 ? 15.121 51.149 36.310 1.00 10.11 194 LEU A N 1
ATOM 1621 C CA . LEU A 1 194 ? 16.533 51.229 36.747 1.00 12.11 194 LEU A CA 1
ATOM 1622 C C . LEU A 1 194 ? 16.628 50.828 38.228 1.00 14.00 194 LEU A C 1
ATOM 1623 O O . LEU A 1 194 ? 17.488 50.052 38.627 1.00 16.45 194 LEU A O 1
ATOM 1628 N N . GLN A 1 195 ? 15.714 51.344 39.038 1.00 12.27 195 GLN A N 1
ATOM 1629 C CA . GLN A 1 195 ? 15.844 51.155 40.488 1.00 14.56 195 GLN A CA 1
ATOM 1630 C C . GLN A 1 195 ? 15.305 49.790 40.908 1.00 17.06 195 GLN A C 1
ATOM 1631 O O . GLN A 1 195 ? 15.582 49.308 42.029 1.00 20.40 195 GLN A O 1
ATOM 1637 N N . ALA A 1 196 ? 14.537 49.169 40.020 1.00 15.07 196 ALA A N 1
ATOM 1638 C CA . ALA A 1 196 ? 14.129 47.777 40.207 1.00 16.90 196 ALA A CA 1
ATOM 1639 C C . ALA A 1 196 ? 15.280 46.815 39.932 1.00 17.04 196 ALA A C 1
ATOM 1640 O O . ALA A 1 196 ? 15.141 45.608 40.157 1.00 18.53 196 ALA A O 1
ATOM 1642 N N . GLY A 1 197 ? 16.405 47.348 39.453 1.00 16.19 197 GLY A N 1
ATOM 1643 C CA . GLY A 1 197 ? 17.624 46.562 39.238 1.00 16.60 197 GLY A CA 1
ATOM 1644 C C . GLY A 1 197 ? 17.819 46.056 37.813 1.00 17.62 197 GLY A C 1
ATOM 1645 O O . GLY A 1 197 ? 18.509 45.058 37.580 1.00 18.66 197 GLY A O 1
ATOM 1646 N N . THR A 1 198 ? 17.214 46.751 36.858 1.00 14.50 198 THR A N 1
ATOM 1647 C CA . THR A 1 198 ? 17.353 46.384 35.457 1.00 13.60 198 THR A CA 1
ATOM 1648 C C . THR A 1 198 ? 18.152 47.463 34.732 1.00 14.22 198 THR A C 1
ATOM 1649 O O . THR A 1 198 ? 17.638 48.536 34.496 1.00 15.42 198 THR A O 1
ATOM 1653 N N . PRO A 1 199 ? 19.428 47.202 34.431 1.00 13.59 199 PRO A N 1
ATOM 1654 C CA . PRO A 1 199 ? 20.214 48.213 33.688 1.00 14.14 199 PRO A CA 1
ATOM 1655 C C . PRO A 1 199 ? 19.682 48.318 32.275 1.00 13.26 199 PRO A C 1
ATOM 1656 O O . PRO A 1 199 ? 19.176 47.318 31.727 1.00 12.95 199 PRO A O 1
ATOM 1660 N N . LEU A 1 200 ? 19.780 49.515 31.700 1.00 11.94 200 LEU A N 1
ATOM 1661 C CA . LEU A 1 200 ? 19.154 49.767 30.407 1.00 11.59 200 LEU A CA 1
ATOM 1662 C C . LEU A 1 200 ? 20.157 50.413 29.454 1.00 11.31 200 LEU A C 1
ATOM 1663 O O . LEU A 1 200 ? 20.870 51.337 29.819 1.00 12.92 200 LEU A O 1
ATOM 1668 N N . SER A 1 201 ? 20.185 49.911 28.220 1.00 11.05 201 SER A N 1
ATOM 1669 C CA . SER A 1 201 ? 20.983 50.558 27.178 1.00 11.54 201 SER A CA 1
ATOM 1670 C C . SER A 1 201 ? 20.271 51.810 26.629 1.00 11.00 201 SER A C 1
ATOM 1671 O O . SER A 1 201 ? 19.078 51.712 26.232 1.00 12.16 201 SER A O 1
ATOM 1674 N N . LEU A 1 202 ? 20.984 52.941 26.551 1.00 12.46 202 LEU A N 1
ATOM 1675 C CA . LEU A 1 202 ? 20.383 54.200 26.088 1.00 11.79 202 LEU A CA 1
ATOM 1676 C C . LEU A 1 202 ? 20.046 54.107 24.611 1.00 12.93 202 LEU A C 1
ATOM 1677 O O . LEU A 1 202 ? 18.969 54.542 24.190 1.00 12.86 202 LEU A O 1
ATOM 1682 N N . PHE A 1 203 ? 20.957 53.516 23.848 1.00 12.83 203 PHE A N 1
ATOM 1683 C CA . PHE A 1 203 ? 20.842 53.560 22.370 1.00 11.77 203 PHE A CA 1
ATOM 1684 C C . PHE A 1 203 ? 20.520 52.263 21.665 1.00 13.14 203 PHE A C 1
ATOM 1685 O O . PHE A 1 203 ? 20.173 52.273 20.467 1.00 13.41 203 PHE A O 1
ATOM 1693 N N . GLY A 1 204 ? 20.624 51.145 22.377 1.00 11.78 204 GLY A N 1
ATOM 1694 C CA . GLY A 1 204 ? 20.221 49.849 21.866 1.00 12.29 204 GLY A CA 1
ATOM 1695 C C . GLY A 1 204 ? 21.271 49.044 21.078 1.00 12.91 204 GLY A C 1
ATOM 1696 O O . GLY A 1 204 ? 22.456 49.373 21.007 1.00 13.12 204 GLY A O 1
ATOM 1697 N N . ASP A 1 205 ? 20.794 47.977 20.458 1.00 14.61 205 ASP A N 1
ATOM 1698 C CA . ASP A 1 205 ? 21.644 46.948 19.903 1.00 16.04 205 ASP A CA 1
ATOM 1699 C C . ASP A 1 205 ? 22.172 47.280 18.507 1.00 17.92 205 ASP A C 1
ATOM 1700 O O . ASP A 1 205 ? 23.053 46.572 18.019 1.00 19.78 205 ASP A O 1
ATOM 1705 N N . THR A 1 206 ? 21.661 48.344 17.878 1.00 14.03 206 THR A N 1
ATOM 1706 C CA . THR A 1 206 ? 22.095 48.622 16.496 1.00 13.99 206 THR A CA 1
ATOM 1707 C C . THR A 1 206 ? 23.370 49.479 16.396 1.00 14.20 206 THR A C 1
ATOM 1708 O O . THR A 1 206 ? 23.804 49.828 15.287 1.00 14.84 206 THR A O 1
ATOM 1712 N N . TYR A 1 207 ? 23.964 49.819 17.542 1.00 12.38 207 TYR A N 1
ATOM 1713 C CA . TYR A 1 207 ? 25.237 50.533 17.580 1.00 11.28 207 TYR A CA 1
ATOM 1714 C C . TYR A 1 207 ? 26.337 49.668 18.210 1.00 12.67 207 TYR A C 1
ATOM 1715 O O . TYR A 1 207 ? 26.039 48.728 18.970 1.00 13.84 207 TYR A O 1
ATOM 1724 N N . GLU A 1 208 ? 27.586 49.993 17.875 1.00 11.24 208 GLU A N 1
ATOM 1725 C CA . GLU A 1 208 ? 28.732 49.352 18.513 1.00 11.79 208 GLU A CA 1
ATOM 1726 C C . GLU A 1 208 ? 28.816 49.775 19.976 1.00 12.18 208 GLU A C 1
ATOM 1727 O O . GLU A 1 208 ? 29.032 48.927 20.867 1.00 12.16 208 GLU A O 1
ATOM 1733 N N . THR A 1 209 ? 28.725 51.086 20.203 1.00 10.10 209 THR A N 1
ATOM 1734 C CA . THR A 1 209 ? 28.871 51.654 21.551 1.00 10.83 209 THR A CA 1
ATOM 1735 C C . THR A 1 209 ? 27.714 51.145 22.416 1.00 12.34 209 THR A C 1
ATOM 1736 O O . THR A 1 209 ? 26.588 50.965 21.939 1.00 12.57 209 THR A O 1
ATOM 1740 N N . GLN A 1 210 ? 28.007 50.899 23.696 1.00 11.18 210 GLN A N 1
ATOM 1741 C CA . GLN A 1 210 ? 26.944 50.678 24.680 1.00 10.81 210 GLN A CA 1
ATOM 1742 C C . GLN A 1 210 ? 27.106 51.693 25.767 1.00 12.14 210 GLN A C 1
ATOM 1743 O O . GLN A 1 210 ? 28.139 51.723 26.447 1.00 11.51 210 GLN A O 1
ATOM 1749 N N . VAL A 1 211 ? 26.082 52.519 25.928 1.00 11.67 211 VAL A N 1
ATOM 1750 C CA . VAL A 1 211 ? 25.997 53.434 27.082 1.00 12.40 211 VAL A CA 1
ATOM 1751 C C . VAL A 1 211 ? 24.852 52.833 27.898 1.00 12.27 211 VAL A C 1
ATOM 1752 O O . VAL A 1 211 ? 23.715 52.776 27.428 1.00 13.13 211 VAL A O 1
ATOM 1756 N N A ILE A 1 212 ? 25.147 52.396 29.119 0.50 11.38 212 ILE A N 1
ATOM 1757 N N B ILE A 1 212 ? 25.168 52.344 29.096 0.50 11.29 212 ILE A N 1
ATOM 1758 C CA A ILE A 1 212 ? 24.160 51.664 29.913 0.50 11.43 212 ILE A CA 1
ATOM 1759 C CA B ILE A 1 212 ? 24.183 51.653 29.929 0.50 11.12 212 ILE A CA 1
ATOM 1760 C C A ILE A 1 212 ? 23.958 52.407 31.223 0.50 11.42 212 ILE A C 1
ATOM 1761 C C B ILE A 1 212 ? 23.951 52.528 31.153 0.50 11.08 212 ILE A C 1
ATOM 1762 O O A ILE A 1 212 ? 24.931 52.789 31.892 0.50 11.65 212 ILE A O 1
ATOM 1763 O O B ILE A 1 212 ? 24.899 53.132 31.685 0.50 11.29 212 ILE A O 1
ATOM 1772 N N . ALA A 1 213 ? 22.692 52.590 31.583 1.00 12.63 213 ALA A N 1
ATOM 1773 C CA . ALA A 1 213 ? 22.328 53.255 32.828 1.00 11.79 213 ALA A CA 1
ATOM 1774 C C . ALA A 1 213 ? 22.037 52.166 33.879 1.00 12.27 213 ALA A C 1
ATOM 1775 O O . ALA A 1 213 ? 21.462 51.087 33.573 1.00 12.92 213 ALA A O 1
ATOM 1777 N N . TYR A 1 214 ? 22.455 52.462 35.116 1.00 12.43 214 TYR A N 1
ATOM 1778 C CA . TYR A 1 214 ? 22.254 51.565 36.248 1.00 12.18 214 TYR A CA 1
ATOM 1779 C C . TYR A 1 214 ? 21.695 52.322 37.437 1.00 12.54 214 TYR A C 1
ATOM 1780 O O . TYR A 1 214 ? 22.154 53.440 37.760 1.00 13.99 214 TYR A O 1
ATOM 1789 N N . GLY A 1 215 ? 20.745 51.673 38.107 1.00 12.38 215 GLY A N 1
ATOM 1790 C CA . GLY A 1 215 ? 20.311 52.138 39.416 1.00 12.87 215 GLY A CA 1
ATOM 1791 C C . GLY A 1 215 ? 20.875 51.240 40.521 1.00 11.36 215 GLY A C 1
ATOM 1792 O O . GLY A 1 215 ? 21.875 50.541 40.349 1.00 11.19 215 GLY A O 1
ATOM 1793 N N . GLN A 1 216 ? 20.189 51.243 41.656 1.00 10.54 216 GLN A N 1
ATOM 1794 C CA . GLN A 1 216 ? 20.627 50.483 42.815 1.00 10.67 216 GLN A CA 1
ATOM 1795 C C . GLN A 1 216 ? 20.763 49.007 42.432 1.00 12.77 216 GLN A C 1
ATOM 1796 O O . GLN A 1 216 ? 19.953 48.486 41.633 1.00 12.09 216 GLN A O 1
ATOM 1802 N N . GLY A 1 217 ? 21.776 48.343 42.980 1.00 13.02 217 GLY A N 1
ATOM 1803 C CA . GLY A 1 217 ? 22.014 46.930 42.683 1.00 12.33 217 GLY A CA 1
ATOM 1804 C C . GLY A 1 217 ? 23.480 46.591 42.611 1.00 14.07 217 GLY A C 1
ATOM 1805 O O . GLY A 1 217 ? 24.320 47.438 42.863 1.00 14.95 217 GLY A O 1
ATOM 1806 N N . SER A 1 218 ? 23.796 45.354 42.252 1.00 14.68 218 SER A N 1
ATOM 1807 C CA . SER A 1 218 ? 25.201 44.965 42.099 1.00 17.75 218 SER A CA 1
ATOM 1808 C C . SER A 1 218 ? 25.491 44.271 40.781 1.00 20.51 218 SER A C 1
ATOM 1809 O O . SER A 1 218 ? 24.589 43.695 40.161 1.00 21.63 218 SER A O 1
ATOM 1812 N N . SER A 1 219 ? 26.752 44.373 40.350 1.00 19.86 219 SER A N 1
ATOM 1813 C CA . SER A 1 219 ? 27.231 43.853 39.069 1.00 22.32 219 SER A CA 1
ATOM 1814 C C . SER A 1 219 ? 28.586 43.222 39.294 1.00 24.01 219 SER A C 1
ATOM 1815 O O . SER A 1 219 ? 29.296 43.561 40.238 1.00 23.22 219 SER A O 1
ATOM 1818 N N . GLU A 1 220 ? 28.939 42.297 38.415 1.00 27.22 220 GLU A N 1
ATOM 1819 C CA . GLU A 1 220 ? 30.320 41.887 38.279 1.00 29.41 220 GLU A CA 1
ATOM 1820 C C . GLU A 1 220 ? 30.810 42.270 36.886 1.00 30.08 220 GLU A C 1
ATOM 1821 O O . GLU A 1 220 ? 30.085 42.124 35.891 1.00 29.29 220 GLU A O 1
ATOM 1827 N N . GLY A 1 221 ? 32.027 42.804 36.828 1.00 31.04 221 GLY A N 1
ATOM 1828 C CA . GLY A 1 221 ? 32.671 43.138 35.564 1.00 29.83 221 GLY A CA 1
ATOM 1829 C C . GLY A 1 221 ? 33.768 42.139 35.259 1.00 29.65 221 GLY A C 1
ATOM 1830 O O . GLY A 1 221 ? 34.720 41.963 36.029 1.00 28.29 221 GLY A O 1
ATOM 1831 N N . LEU A 1 222 ? 33.643 41.473 34.123 1.00 30.92 222 LEU A N 1
ATOM 1832 C CA . LEU A 1 222 ? 34.641 40.487 33.757 1.00 30.67 222 LEU A CA 1
ATOM 1833 C C . LEU A 1 222 ? 35.825 41.191 33.113 1.00 29.54 222 LEU A C 1
ATOM 1834 O O . LEU A 1 222 ? 35.663 42.258 32.520 1.00 29.51 222 LEU A O 1
ATOM 1839 N N . ARG A 1 223 ? 37.010 40.602 33.257 1.00 29.18 223 ARG A N 1
ATOM 1840 C CA . ARG A 1 223 ? 38.180 41.018 32.495 1.00 29.36 223 ARG A CA 1
ATOM 1841 C C . ARG A 1 223 ? 37.831 41.059 31.000 1.00 27.63 223 ARG A C 1
ATOM 1842 O O . ARG A 1 223 ? 37.667 40.012 30.373 1.00 28.33 223 ARG A O 1
ATOM 1850 N N . GLN A 1 224 ? 37.690 42.261 30.441 1.00 26.21 224 GLN A N 1
ATOM 1851 C CA . GLN A 1 224 ? 37.501 42.427 28.995 1.00 22.79 224 GLN A CA 1
ATOM 1852 C C . GLN A 1 224 ? 38.774 42.981 28.408 1.00 21.24 224 GLN A C 1
ATOM 1853 O O . GLN A 1 224 ? 39.590 43.532 29.148 1.00 21.98 224 GLN A O 1
ATOM 1859 N N . ASN A 1 225 ? 38.939 42.861 27.086 1.00 16.65 225 ASN A N 1
ATOM 1860 C CA . ASN A 1 225 ? 40.089 43.452 26.397 1.00 15.10 225 ASN A CA 1
ATOM 1861 C C . ASN A 1 225 ? 39.769 44.864 25.885 1.00 13.80 225 ASN A C 1
ATOM 1862 O O . ASN A 1 225 ? 40.477 45.402 25.045 1.00 13.07 225 ASN A O 1
ATOM 1867 N N . VAL A 1 226 ? 38.713 45.453 26.441 1.00 14.51 226 VAL A N 1
ATOM 1868 C CA . VAL A 1 226 ? 38.393 46.865 26.211 1.00 14.50 226 VAL A CA 1
ATOM 1869 C C . VAL A 1 226 ? 38.192 47.613 27.551 1.00 14.19 226 VAL A C 1
ATOM 1870 O O . VAL A 1 226 ? 37.917 46.997 28.588 1.00 15.17 226 VAL A O 1
ATOM 1874 N N . ASP A 1 227 ? 38.359 48.927 27.510 1.00 12.35 227 ASP A N 1
ATOM 1875 C CA . ASP A 1 227 ? 38.153 49.773 28.703 1.00 12.17 227 ASP A CA 1
ATOM 1876 C C . ASP A 1 227 ? 36.673 49.934 28.953 1.00 14.45 227 ASP A C 1
ATOM 1877 O O . ASP A 1 227 ? 35.849 49.768 28.033 1.00 15.24 227 ASP A O 1
ATOM 1882 N N . VAL A 1 228 ? 36.317 50.298 30.177 1.00 13.02 228 VAL A N 1
ATOM 1883 C CA . VAL A 1 228 ? 34.953 50.729 30.472 1.00 14.13 228 VAL A CA 1
ATOM 1884 C C . VAL A 1 228 ? 35.072 52.015 31.268 1.00 15.33 228 VAL A C 1
ATOM 1885 O O . VAL A 1 228 ? 35.875 52.074 32.197 1.00 16.20 228 VAL A O 1
ATOM 1889 N N . TRP A 1 229 ? 34.298 53.033 30.903 1.00 12.67 229 TRP A N 1
ATOM 1890 C CA . TRP A 1 229 ? 34.286 54.269 31.693 1.00 13.76 229 TRP A CA 1
ATOM 1891 C C . TRP A 1 229 ? 32.965 54.344 32.445 1.00 15.34 229 TRP A C 1
ATOM 1892 O O . TRP A 1 229 ? 31.882 54.301 31.862 1.00 15.80 229 TRP A O 1
ATOM 1903 N N . LEU A 1 230 ? 33.050 54.452 33.770 1.00 14.56 230 LEU A N 1
ATOM 1904 C CA . LEU A 1 230 ? 31.869 54.566 34.603 1.00 14.36 230 LEU A CA 1
ATOM 1905 C C . LEU A 1 230 ? 31.706 56.015 35.048 1.00 13.89 230 LEU A C 1
ATOM 1906 O O . LEU A 1 230 ? 32.676 56.675 35.372 1.00 14.56 230 LEU A O 1
ATOM 1911 N N . TRP A 1 231 ? 30.462 56.482 35.111 1.00 13.66 231 TRP A N 1
ATOM 1912 C CA . TRP A 1 231 ? 30.212 57.826 35.622 1.00 14.67 231 TRP A CA 1
ATOM 1913 C C . TRP A 1 231 ? 29.035 57.749 36.590 1.00 15.59 231 TRP A C 1
ATOM 1914 O O . TRP A 1 231 ? 27.907 57.457 36.205 1.00 15.17 231 TRP A O 1
ATOM 1925 N N . GLN A 1 232 ? 29.339 58.015 37.880 1.00 13.87 232 GLN A N 1
ATOM 1926 C CA . GLN A 1 232 ? 28.310 57.950 38.924 1.00 14.81 232 GLN A CA 1
ATOM 1927 C C . GLN A 1 232 ? 27.615 59.297 38.912 1.00 15.35 232 GLN A C 1
ATOM 1928 O O . GLN A 1 232 ? 28.160 60.290 39.339 1.00 16.90 232 GLN A O 1
ATOM 1934 N N . LEU A 1 233 ? 26.406 59.361 38.347 1.00 14.36 233 LEU A N 1
ATOM 1935 C CA . LEU A 1 233 ? 25.751 60.670 38.157 1.00 15.22 233 LEU A CA 1
ATOM 1936 C C . LEU A 1 233 ? 25.171 61.213 39.463 1.00 16.34 233 LEU A C 1
ATOM 1937 O O . LEU A 1 233 ? 25.341 62.398 39.801 1.00 19.10 233 LEU A O 1
ATOM 1942 N N . GLU A 1 234 ? 24.468 60.353 40.179 1.00 16.05 234 GLU A N 1
ATOM 1943 C CA . GLU A 1 234 ? 23.775 60.723 41.415 1.00 17.53 234 GLU A CA 1
ATOM 1944 C C . GLU A 1 234 ? 23.947 59.549 42.323 1.00 16.15 234 GLU A C 1
ATOM 1945 O O . GLU A 1 234 ? 24.048 58.363 41.859 1.00 15.00 234 GLU A O 1
ATOM 1951 N N . GLY A 1 235 ? 23.898 59.825 43.636 1.00 14.88 235 GLY A N 1
ATOM 1952 C CA . GLY A 1 235 ? 24.103 58.777 44.628 1.00 15.70 235 GLY A CA 1
ATOM 1953 C C . GLY A 1 235 ? 25.533 58.236 44.599 1.00 15.04 235 GLY A C 1
ATOM 1954 O O . GLY A 1 235 ? 26.425 58.846 43.982 1.00 15.21 235 GLY A O 1
ATOM 1955 N N . SER A 1 236 ? 25.722 57.089 45.275 1.00 15.96 236 SER A N 1
ATOM 1956 C CA . SER A 1 236 ? 27.078 56.539 45.461 1.00 15.46 236 SER A CA 1
ATOM 1957 C C . SER A 1 236 ? 27.168 55.060 45.114 1.00 15.18 236 SER A C 1
ATOM 1958 O O . SER A 1 236 ? 26.169 54.335 45.053 1.00 15.75 236 SER A O 1
ATOM 1961 N N . SER A 1 237 ? 28.387 54.605 44.905 1.00 13.74 237 SER A N 1
ATOM 1962 C CA . SER A 1 237 ? 28.635 53.180 44.687 1.00 13.51 237 SER A CA 1
ATOM 1963 C C . SER A 1 237 ? 29.999 52.817 45.184 1.00 14.20 237 SER A C 1
ATOM 1964 O O . SER A 1 237 ? 30.772 53.696 45.575 1.00 14.11 237 SER A O 1
ATOM 1967 N N . VAL A 1 238 ? 30.302 51.525 45.187 1.00 12.95 238 VAL A N 1
ATOM 1968 C CA . VAL A 1 238 ? 31.624 51.046 45.567 1.00 12.87 238 VAL A CA 1
ATOM 1969 C C . VAL A 1 238 ? 32.091 50.073 44.504 1.00 14.32 238 VAL A C 1
ATOM 1970 O O . VAL A 1 238 ? 31.362 49.127 44.131 1.00 13.65 238 VAL A O 1
ATOM 1974 N N . VAL A 1 239 ? 33.323 50.292 44.036 1.00 12.72 239 VAL A N 1
ATOM 1975 C CA . VAL A 1 239 ? 33.928 49.424 43.039 1.00 13.36 239 VAL A CA 1
ATOM 1976 C C . VAL A 1 239 ? 35.001 48.603 43.752 1.00 13.76 239 VAL A C 1
ATOM 1977 O O . VAL A 1 239 ? 35.819 49.149 44.512 1.00 14.33 239 VAL A O 1
ATOM 1981 N N . THR A 1 240 ? 34.980 47.282 43.562 1.00 13.13 240 THR A N 1
ATOM 1982 C CA . THR A 1 240 ? 36.034 46.436 44.126 1.00 13.66 240 THR A CA 1
ATOM 1983 C C . THR A 1 240 ? 36.938 45.982 42.990 1.00 14.95 240 THR A C 1
ATOM 1984 O O . THR A 1 240 ? 36.465 45.388 42.021 1.00 14.90 240 THR A O 1
ATOM 1996 N N . GLY A 1 242 ? 41.432 45.272 42.105 1.00 19.21 242 GLY A N 1
ATOM 1997 C CA . GLY A 1 242 ? 42.846 45.237 42.475 1.00 20.05 242 GLY A CA 1
ATOM 1998 C C . GLY A 1 242 ? 43.089 45.046 43.958 1.00 20.70 242 GLY A C 1
ATOM 1999 O O . GLY A 1 242 ? 44.111 45.492 44.481 1.00 23.22 242 GLY A O 1
ATOM 2000 N N . GLY A 1 243 ? 42.168 44.365 44.636 1.00 20.10 243 GLY A N 1
ATOM 2001 C CA . GLY A 1 243 ? 42.305 44.072 46.070 1.00 19.64 243 GLY A CA 1
ATOM 2002 C C . GLY A 1 243 ? 41.887 45.219 46.973 1.00 20.08 243 GLY A C 1
ATOM 2003 O O . GLY A 1 243 ? 42.148 45.203 48.181 1.00 19.98 243 GLY A O 1
ATOM 2004 N N . ARG A 1 244 ? 41.244 46.222 46.384 1.00 18.99 244 ARG A N 1
ATOM 2005 C CA . ARG A 1 244 ? 40.838 47.419 47.110 1.00 19.92 244 ARG A CA 1
ATOM 2006 C C . ARG A 1 244 ? 39.370 47.705 46.836 1.00 18.42 244 ARG A C 1
ATOM 2007 O O . ARG A 1 244 ? 38.839 47.334 45.783 1.00 19.02 244 ARG A O 1
ATOM 2015 N N . ARG A 1 245 ? 38.710 48.348 47.791 1.00 17.94 245 ARG A N 1
ATOM 2016 C CA . ARG A 1 245 ? 37.386 48.889 47.556 1.00 16.36 245 ARG A CA 1
ATOM 2017 C C . ARG A 1 245 ? 37.570 50.390 47.416 1.00 15.46 245 ARG A C 1
ATOM 2018 O O . ARG A 1 245 ? 38.324 51.007 48.186 1.00 16.37 245 ARG A O 1
ATOM 2026 N N . LEU A 1 246 ? 36.914 50.976 46.423 1.00 12.41 246 LEU A N 1
ATOM 2027 C CA . LEU A 1 246 ? 36.935 52.425 46.274 1.00 14.66 246 LEU A CA 1
ATOM 2028 C C . LEU A 1 246 ? 35.535 52.947 46.074 1.00 14.24 246 LEU A C 1
ATOM 2029 O O . LEU A 1 246 ? 34.744 52.331 45.356 1.00 14.66 246 LEU A O 1
ATOM 2034 N N . SER A 1 247 ? 35.225 54.081 46.692 1.00 11.63 247 SER A N 1
ATOM 2035 C CA . SER A 1 247 ? 33.889 54.649 46.526 1.00 13.25 247 SER A CA 1
ATOM 2036 C C . SER A 1 247 ? 33.828 55.578 45.321 1.00 13.29 247 SER A C 1
ATOM 2037 O O . SER A 1 247 ? 34.795 56.281 45.023 1.00 13.98 247 SER A O 1
ATOM 2040 N N . LEU A 1 248 ? 32.696 55.546 44.622 1.00 13.57 248 LEU A N 1
ATOM 2041 C CA . LEU A 1 248 ? 32.357 56.595 43.666 1.00 13.51 248 LEU A CA 1
ATOM 2042 C C . LEU A 1 248 ? 31.243 57.405 44.333 1.00 13.27 248 LEU A C 1
ATOM 2043 O O . LEU A 1 248 ? 30.126 56.914 44.522 1.00 14.82 248 LEU A O 1
ATOM 2048 N N . ALA A 1 249 ? 31.580 58.632 44.692 1.00 13.64 249 ALA A N 1
ATOM 2049 C CA . ALA A 1 249 ? 30.632 59.596 45.193 1.00 13.94 249 ALA A CA 1
ATOM 2050 C C . ALA A 1 249 ? 29.883 60.228 44.022 1.00 14.30 249 ALA A C 1
ATOM 2051 O O . ALA A 1 249 ? 30.274 60.052 42.860 1.00 14.50 249 ALA A O 1
ATOM 2053 N N . PRO A 1 250 ? 28.809 60.960 44.314 1.00 14.53 250 PRO A N 1
ATOM 2054 C CA . PRO A 1 250 ? 28.116 61.631 43.214 1.00 14.23 250 PRO A CA 1
ATOM 2055 C C . PRO A 1 250 ? 29.122 62.443 42.373 1.00 13.45 250 PRO A C 1
ATOM 2056 O O . PRO A 1 250 ? 29.964 63.231 42.873 1.00 14.43 250 PRO A O 1
ATOM 2060 N N . ASP A 1 251 ? 29.001 62.224 41.057 1.00 13.89 251 ASP A N 1
ATOM 2061 C CA . ASP A 1 251 ? 29.803 62.854 40.017 1.00 14.03 251 ASP A CA 1
ATOM 2062 C C . ASP A 1 251 ? 31.205 62.259 39.806 1.00 14.58 251 ASP A C 1
ATOM 2063 O O . ASP A 1 251 ? 31.936 62.693 38.895 1.00 14.83 251 ASP A O 1
ATOM 2068 N N . ASP A 1 252 ? 31.560 61.229 40.582 1.00 14.20 252 ASP A N 1
ATOM 2069 C CA . ASP A 1 252 ? 32.854 60.560 40.303 1.00 13.38 252 ASP A CA 1
ATOM 2070 C C . ASP A 1 252 ? 32.725 59.681 39.067 1.00 11.63 252 ASP A C 1
ATOM 2071 O O . ASP A 1 252 ? 31.687 59.080 38.827 1.00 14.40 252 ASP A O 1
ATOM 2076 N N . SER A 1 253 ? 33.824 59.625 38.341 1.00 12.75 253 SER A N 1
ATOM 2077 C CA . SER A 1 253 ? 33.963 58.730 37.194 1.00 13.41 253 SER A CA 1
ATOM 2078 C C . SER A 1 253 ? 35.166 57.829 37.405 1.00 13.63 253 SER A C 1
ATOM 2079 O O . SER A 1 253 ? 36.074 58.169 38.191 1.00 14.01 253 SER A O 1
ATOM 2082 N N . LEU A 1 254 ? 35.181 56.679 36.731 1.00 13.52 254 LEU A N 1
ATOM 2083 C CA . LEU A 1 254 ? 36.308 55.737 36.859 1.00 12.19 254 LEU A CA 1
ATOM 2084 C C . LEU A 1 254 ? 36.554 55.048 35.522 1.00 13.37 254 LEU A C 1
ATOM 2085 O O . LEU A 1 254 ? 35.617 54.488 34.945 1.00 14.79 254 LEU A O 1
ATOM 2090 N N . LEU A 1 255 ? 37.777 55.159 35.020 1.00 12.73 255 LEU A N 1
ATOM 2091 C CA . LEU A 1 255 ? 38.160 54.324 33.879 1.00 12.74 255 LEU A CA 1
ATOM 2092 C C . LEU A 1 255 ? 38.680 52.985 34.408 1.00 12.91 255 LEU A C 1
ATOM 2093 O O . LEU A 1 255 ? 39.683 52.952 35.125 1.00 12.04 255 LEU A O 1
ATOM 2098 N N . VAL A 1 256 ? 37.973 51.900 34.053 1.00 13.37 256 VAL A N 1
ATOM 2099 C CA . VAL A 1 256 ? 38.398 50.545 34.369 1.00 12.80 256 VAL A CA 1
ATOM 2100 C C . VAL A 1 256 ? 39.163 50.042 33.139 1.00 13.24 256 VAL A C 1
ATOM 2101 O O . VAL A 1 256 ? 38.563 49.747 32.083 1.00 13.90 256 VAL A O 1
ATOM 2105 N N . LEU A 1 257 ? 40.478 49.974 33.271 1.00 10.92 257 LEU A N 1
ATOM 2106 C CA . LEU A 1 257 ? 41.343 49.553 32.164 1.00 10.76 257 LEU A CA 1
ATOM 2107 C C . LEU A 1 257 ? 41.072 48.104 31.724 1.00 11.93 257 LEU A C 1
ATOM 2108 O O . LEU A 1 257 ? 40.871 47.213 32.547 1.00 12.50 257 LEU A O 1
ATOM 2113 N N . ALA A 1 258 ? 41.102 47.868 30.415 1.00 11.61 258 ALA A N 1
ATOM 2114 C CA . ALA A 1 258 ? 41.086 46.505 29.863 1.00 12.01 258 ALA A CA 1
ATOM 2115 C C . ALA A 1 258 ? 41.980 45.556 30.657 1.00 13.43 258 ALA A C 1
ATOM 2116 O O . ALA A 1 258 ? 43.140 45.887 30.940 1.00 13.39 258 ALA A O 1
ATOM 2118 N N . GLY A 1 259 ? 41.461 44.371 30.986 1.00 13.30 259 GLY A N 1
ATOM 2119 C CA . GLY A 1 259 ? 42.232 43.374 31.714 1.00 14.21 259 GLY A CA 1
ATOM 2120 C C . GLY A 1 259 ? 41.949 43.338 33.209 1.00 15.01 259 GLY A C 1
ATOM 2121 O O . GLY A 1 259 ? 42.507 42.490 33.912 1.00 15.41 259 GLY A O 1
ATOM 2122 N N . THR A 1 260 ? 41.085 44.237 33.682 1.00 15.32 260 THR A N 1
ATOM 2123 C CA . THR A 1 260 ? 40.769 44.371 35.109 1.00 14.82 260 THR A CA 1
ATOM 2124 C C . THR A 1 260 ? 39.474 43.655 35.481 1.00 16.44 260 THR A C 1
ATOM 2125 O O . THR A 1 260 ? 38.432 43.924 34.887 1.00 18.53 260 THR A O 1
ATOM 2129 N N . SER A 1 261 ? 39.538 42.756 36.462 1.00 17.31 261 SER A N 1
ATOM 2130 C CA . SER A 1 261 ? 38.332 42.195 37.069 1.00 19.69 261 SER A CA 1
ATOM 2131 C C . SER A 1 261 ? 37.784 43.224 38.073 1.00 19.96 261 SER A C 1
ATOM 2132 O O . SER A 1 261 ? 38.551 43.826 38.841 1.00 19.93 261 SER A O 1
ATOM 2135 N N . TYR A 1 262 ? 36.470 43.424 38.082 1.00 19.10 262 TYR A N 1
ATOM 2136 C CA . TYR A 1 262 ? 35.876 44.290 39.097 1.00 20.11 262 TYR A CA 1
ATOM 2137 C C . TYR A 1 262 ? 34.449 43.877 39.495 1.00 21.18 262 TYR A C 1
ATOM 2138 O O . TYR A 1 262 ? 33.787 43.102 38.787 1.00 22.01 262 TYR A O 1
ATOM 2147 N N . ALA A 1 263 ? 34.021 44.353 40.660 1.00 18.87 263 ALA A N 1
ATOM 2148 C CA . ALA A 1 263 ? 32.643 44.222 41.117 1.00 16.40 263 ALA A CA 1
ATOM 2149 C C . ALA A 1 263 ? 32.150 45.632 41.436 1.00 15.66 263 ALA A C 1
ATOM 2150 O O . ALA A 1 263 ? 32.942 46.544 41.703 1.00 15.84 263 ALA A O 1
ATOM 2152 N N . TRP A 1 264 ? 30.832 45.820 41.398 1.00 14.22 264 TRP A N 1
ATOM 2153 C CA . TRP A 1 264 ? 30.260 47.154 41.510 1.00 13.26 264 TRP A CA 1
ATOM 2154 C C . TRP A 1 264 ? 28.967 47.061 42.304 1.00 14.69 264 TRP A C 1
ATOM 2155 O O . TRP A 1 264 ? 28.087 46.271 41.963 1.00 15.75 264 TRP A O 1
ATOM 2166 N N . GLU A 1 265 ? 28.901 47.795 43.408 1.00 13.46 265 GLU A N 1
ATOM 2167 C CA . GLU A 1 265 ? 27.727 47.762 44.308 1.00 14.65 265 GLU A CA 1
ATOM 2168 C C . GLU A 1 265 ? 27.168 49.180 44.380 1.00 13.83 265 GLU A C 1
ATOM 2169 O O . GLU A 1 265 ? 27.864 50.097 44.800 1.00 13.84 265 GLU A O 1
ATOM 2175 N N . ARG A 1 266 ? 25.928 49.374 43.927 1.00 12.43 266 ARG A N 1
ATOM 2176 C CA . ARG A 1 266 ? 25.375 50.717 43.799 1.00 13.39 266 ARG A CA 1
ATOM 2177 C C . ARG A 1 266 ? 24.262 50.915 44.814 1.00 10.82 266 ARG A C 1
ATOM 2178 O O . ARG A 1 266 ? 23.404 50.049 44.970 1.00 12.83 266 ARG A O 1
ATOM 2186 N N . THR A 1 267 ? 24.310 52.057 45.500 1.00 13.17 267 THR A N 1
ATOM 2187 C CA . THR A 1 267 ? 23.453 52.298 46.681 1.00 15.32 267 THR A CA 1
ATOM 2188 C C . THR A 1 267 ? 22.049 52.765 46.284 1.00 13.27 267 THR A C 1
ATOM 2189 O O . THR A 1 267 ? 21.778 53.053 45.104 1.00 13.84 267 THR A O 1
ATOM 2193 N N . GLN A 1 268 ? 21.166 52.879 47.282 1.00 12.07 268 GLN A N 1
ATOM 2194 C CA . GLN A 1 268 ? 19.769 53.276 47.003 1.00 11.44 268 GLN A CA 1
ATOM 2195 C C . GLN A 1 268 ? 19.703 54.625 46.281 1.00 11.78 268 GLN A C 1
ATOM 2196 O O . GLN A 1 268 ? 20.445 55.550 46.625 1.00 14.40 268 GLN A O 1
ATOM 2202 N N . GLY A 1 269 ? 18.798 54.718 45.293 1.00 13.64 269 GLY A N 1
ATOM 2203 C CA . GLY A 1 269 ? 18.578 55.978 44.588 1.00 14.01 269 GLY A CA 1
ATOM 2204 C C . GLY A 1 269 ? 19.693 56.398 43.651 1.00 15.77 269 GLY A C 1
ATOM 2205 O O . GLY A 1 269 ? 19.586 57.455 43.020 1.00 16.04 269 GLY A O 1
ATOM 2206 N N . SER A 1 270 ? 20.780 55.622 43.604 1.00 13.28 270 SER A N 1
ATOM 2207 C CA . SER A 1 270 ? 21.933 55.975 42.775 1.00 13.44 270 SER A CA 1
ATOM 2208 C C . SER A 1 270 ? 21.636 55.779 41.278 1.00 13.37 270 SER A C 1
ATOM 2209 O O . SER A 1 270 ? 20.848 54.919 40.893 1.00 13.86 270 SER A O 1
ATOM 2212 N N . VAL A 1 271 ? 22.308 56.584 40.453 1.00 13.20 271 VAL A N 1
ATOM 2213 C CA . VAL A 1 271 ? 22.154 56.504 38.988 1.00 12.11 271 VAL A CA 1
ATOM 2214 C C . VAL A 1 271 ? 23.543 56.667 38.395 1.00 14.72 271 VAL A C 1
ATOM 2215 O O . VAL A 1 271 ? 24.250 57.613 38.733 1.00 14.98 271 VAL A O 1
ATOM 2219 N N . ALA A 1 272 ? 23.931 55.710 37.538 1.00 14.18 272 ALA A N 1
ATOM 2220 C CA . ALA A 1 272 ? 25.271 55.720 36.928 1.00 14.54 272 ALA A CA 1
ATOM 2221 C C . ALA A 1 272 ? 25.205 55.338 35.481 1.00 14.15 272 ALA A C 1
ATOM 2222 O O . ALA A 1 272 ? 24.244 54.700 35.070 1.00 14.01 272 ALA A O 1
ATOM 2224 N N . LEU A 1 273 ? 26.247 55.719 34.735 1.00 14.20 273 LEU A N 1
ATOM 2225 C CA . LEU A 1 273 ? 26.401 55.225 33.364 1.00 15.41 273 LEU A CA 1
ATOM 2226 C C . LEU A 1 273 ? 27.661 54.401 33.225 1.00 14.98 273 LEU A C 1
ATOM 2227 O O . LEU A 1 273 ? 28.623 54.625 33.942 1.00 15.17 273 LEU A O 1
ATOM 2232 N N . SER A 1 274 ? 27.656 53.435 32.312 1.00 14.67 274 SER A N 1
ATOM 2233 C CA . SER A 1 274 ? 28.929 52.873 31.820 1.00 14.65 274 SER A CA 1
ATOM 2234 C C . SER A 1 274 ? 28.996 53.148 30.313 1.00 15.90 274 SER A C 1
ATOM 2235 O O . SER A 1 274 ? 27.961 53.151 29.609 1.00 14.41 274 SER A O 1
ATOM 2238 N N . VAL A 1 275 ? 30.203 53.342 29.828 1.00 14.87 275 VAL A N 1
ATOM 2239 C CA . VAL A 1 275 ? 30.393 53.514 28.378 1.00 14.76 275 VAL A CA 1
ATOM 2240 C C . VAL A 1 275 ? 31.448 52.506 27.938 1.00 15.42 275 VAL A C 1
ATOM 2241 O O . VAL A 1 275 ? 32.532 52.453 28.532 1.00 13.73 275 VAL A O 1
ATOM 2245 N N . THR A 1 276 ? 31.133 51.724 26.906 1.00 14.13 276 THR A N 1
ATOM 2246 C CA . THR A 1 276 ? 32.067 50.784 26.317 1.00 15.22 276 THR A CA 1
ATOM 2247 C C . THR A 1 276 ? 31.984 50.985 24.807 1.00 16.09 276 THR A C 1
ATOM 2248 O O . THR A 1 276 ? 30.909 51.240 24.288 1.00 15.75 276 THR A O 1
ATOM 2252 N N . GLN A 1 277 ? 33.115 50.894 24.126 1.00 13.38 277 GLN A N 1
ATOM 2253 C CA . GLN A 1 277 ? 33.136 50.836 22.658 1.00 12.99 277 GLN A CA 1
ATOM 2254 C C . GLN A 1 277 ? 34.040 49.688 22.275 1.00 12.83 277 GLN A C 1
ATOM 2255 O O . GLN A 1 277 ? 35.264 49.856 22.084 1.00 12.71 277 GLN A O 1
ATOM 2261 N N . ASP A 1 278 ? 33.430 48.520 22.158 1.00 11.93 278 ASP A N 1
ATOM 2262 C CA . ASP A 1 278 ? 34.176 47.311 21.859 1.00 10.46 278 ASP A CA 1
ATOM 2263 C C . ASP A 1 278 ? 34.203 47.095 20.342 1.00 12.90 278 ASP A C 1
ATOM 2264 O O . ASP A 1 278 ? 33.139 46.853 19.758 1.00 13.92 278 ASP A O 1
ATOM 2269 N N . PRO A 1 279 ? 35.395 47.131 19.694 1.00 13.74 279 PRO A N 1
ATOM 2270 C CA . PRO A 1 279 ? 35.385 46.934 18.226 1.00 15.69 279 PRO A CA 1
ATOM 2271 C C . PRO A 1 279 ? 34.835 45.593 17.761 1.00 14.92 279 PRO A C 1
ATOM 2272 O O . PRO A 1 279 ? 34.463 45.447 16.587 1.00 16.73 279 PRO A O 1
ATOM 2276 N N . ALA A 1 280 ? 34.797 44.589 18.637 1.00 12.94 280 ALA A N 1
ATOM 2277 C CA . ALA A 1 280 ? 34.207 43.307 18.291 1.00 14.88 280 ALA A CA 1
ATOM 2278 C C . ALA A 1 280 ? 32.703 43.428 17.993 1.00 14.14 280 ALA A C 1
ATOM 2279 O O . ALA A 1 280 ? 32.118 42.517 17.376 1.00 16.04 280 ALA A O 1
ATOM 2281 N N . CYS A 1 281 ? 32.099 44.525 18.450 1.00 14.72 281 CYS A N 1
ATOM 2282 C CA . CYS A 1 281 ? 30.674 44.816 18.290 1.00 15.69 281 CYS A CA 1
ATOM 2283 C C . CYS A 1 281 ? 30.402 45.763 17.118 1.00 16.04 281 CYS A C 1
ATOM 2284 O O . CYS A 1 281 ? 29.280 46.263 16.972 1.00 16.04 281 CYS A O 1
ATOM 2287 N N . LYS A 1 282 ? 31.424 45.999 16.301 1.00 17.87 282 LYS A N 1
ATOM 2288 C CA . LYS A 1 282 ? 31.334 46.869 15.127 1.00 20.43 282 LYS A CA 1
ATOM 2289 C C . LYS A 1 282 ? 30.267 46.329 14.186 1.00 21.64 282 LYS A C 1
ATOM 2290 O O . LYS A 1 282 ? 30.155 45.113 13.999 1.00 19.18 282 LYS A O 1
ATOM 2296 N N . LYS A 1 283 ? 29.461 47.229 13.628 1.00 23.88 283 LYS A N 1
ATOM 2297 C CA . LYS A 1 283 ? 28.479 46.843 12.617 1.00 26.54 283 LYS A CA 1
ATOM 2298 C C . LYS A 1 283 ? 29.168 46.511 11.285 1.00 29.12 283 LYS A C 1
ATOM 2299 O O . LYS A 1 283 ? 29.965 47.306 10.784 1.00 29.14 283 LYS A O 1
ATOM 2305 N N . PRO A 1 284 ? 28.914 45.307 10.736 1.00 31.54 284 PRO A N 1
ATOM 2306 C CA . PRO A 1 284 ? 29.593 44.913 9.499 1.00 33.39 284 PRO A CA 1
ATOM 2307 C C . PRO A 1 284 ? 29.396 45.893 8.335 1.00 35.29 284 PRO A C 1
ATOM 2308 O O . PRO A 1 284 ? 30.256 45.975 7.443 1.00 37.43 284 PRO A O 1
ATOM 2312 N N . LEU A 1 285 ? 28.282 46.624 8.337 1.00 35.08 285 LEU A N 1
ATOM 2313 C CA . LEU A 1 285 ? 27.984 47.538 7.235 1.00 34.12 285 LEU A CA 1
ATOM 2314 C C . LEU A 1 285 ? 26.905 48.550 7.611 1.00 31.70 285 LEU A C 1
ATOM 2315 O O . LEU A 1 285 ? 26.387 48.527 8.740 1.00 30.92 285 LEU A O 1
ATOM 2320 N N . GLY A 1 286 ? 26.613 49.455 6.669 1.00 29.08 286 GLY A N 1
ATOM 2321 C CA . GLY A 1 286 ? 25.452 50.347 6.746 1.00 25.47 286 GLY A CA 1
ATOM 2322 C C . GLY A 1 286 ? 25.809 51.776 7.084 1.00 20.58 286 GLY A C 1
ATOM 2323 O O . GLY A 1 286 ? 25.087 52.727 6.768 1.00 17.38 286 GLY A O 1
#

InterPro domains:
  IPR010329 3-hydroxyanthranilic acid dioxygenase [MF_00825] (1-223)
  IPR010329 3-hydro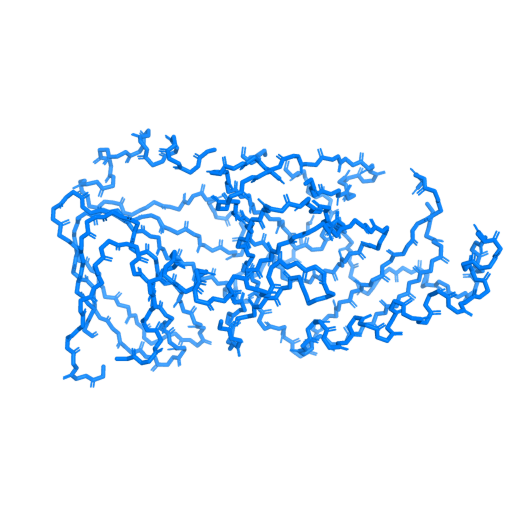xyanthranilic acid dioxygenase [PF06052] (2-149)
  IPR010329 3-hydroxyanthranilic acid dioxygenase [PTHR15497] (2-285)
  IPR010329 3-hydroxyanthranilic acid dioxygenase [TIGR03037] (7-158)
  IPR010329 3-hydroxyanthranilic acid dioxygenase [cd06123] (9-159)
  IPR011051 RmlC-like cupin domain superfamily [SSF51182] (7-165)
  IPR011051 RmlC-like cupin domain superfamily [SSF51182] (177-280)
  IPR014710 RmlC-like jelly roll fold [G3DSA:2.60.120.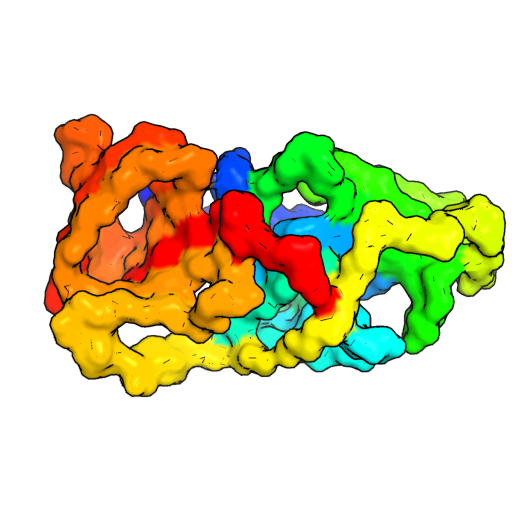10] (1-286)
  IPR016700 3-hydroxyanthranilate 3, 4-dioxygenase, metazoan [PIRSF017681] (2-285)

Secondary structure (DSSP, 8-state):
-TTEEEHHHHHHHTGGGSSTTT-B---BSSEE--B-S-B----EEE-SS-EEEEEEE---EEEEETTEEEEE---TT-EEEEPTT--EEE-B-TT-EEEEEEEPPPTT--EEEEEESTT--EEEEEEE--SSHHHHHHHHHHHHHTSHHHHHS---GGGS-SS-SSPPP-------HHHHHHHTHHHHHTT--EESS-TTSSEEEEEE-SEEEEE---SS-EEEEEEES-EEE-----EEE-TTEEEEE-TT--EEEEE-TT-EEEEEEE-GGG--S--

Foldseek 3Di:
DVQKDQVVVVCVVVVVCCEPPNQDDWPQDQKIKKGHDQDFDQKWKAWQWKKKKAWQFAKWKWWQEQNATDIAIAGHQKIFIGAHQITIGDGHDHPTMMMMMIGQDDPPMKMKMFGAQPRHHTQAMDIDRDNDPVVVVVVVVVCVCVDPSVVVSHHDVVRDDPADPADGDNDGTHIHPVVVCVVCVVVQQVFHKAFPPDLPHQKTKIKHAADKDWDDQAQWKKKKFWQAAKKWKAVPDIDIRGHSIMGIHHHRDTMMMGGDHPTMMIMITRDCVSRDPGD

Solvent-accessible surface area: 13793 Å² total

CATH classification: 2.60.120.10

Nearest PDB structures (foldseek):
  5tkq-assembly1_A  TM=9.968E-01  e=2.819E-52  Homo sapiens
  3fe5-assembly1_A  TM=9.799E-01  e=1.394E-45  Bos taurus
  4axo-assembly1_A  TM=7.352E-01  e=1.254E-04  Clostridioides difficile 630
  2pyt-assembly1_B  TM=7.168E-01  e=1.325E-04  Salmonella enterica subsp. enterica serovar Typhimurium str. LT2
  4axo-assembly1_B  TM=7.386E-01  e=2.863E-04  Clostridioides difficile 630

B-factor: mean 18.05, std 7.84, range [2.51, 50.23]

GO terms:
  GO:0008198 ferrous iron binding (F, IDA)
  GO:0000334 3-hydroxyanthranilate 3,4-dioxygenase activity (F, IDA)
  GO:0019805 quinolinate biosynthetic process (P, IDA)
  GO:0009435 NAD+ biosynthetic process (P, IMP)
  GO:0005829 cytosol (C, TAS)
  GO:0005515 protein binding (F, IPI)
  GO:0005829 cytosol (C, IDA)
  GO:0010043 response to zinc ion (P, IDA)
  GO:0046686 response to cadmium ion (P, IDA)
  GO:0070050 neuron cellular homeostasis (P, IMP)

Organism: Homo sapiens (NCBI:txid9606)

Sequence (279 aa):
SERRLGVRAWVKENRGSFQPPVCNKLHQEQLKVFIGGPNTRKDYHIEEGEEVFYQLEGDVLRVLEQGKHRDVVIRQGEIFLLPARVPHSPQRFANTVGLVVERRRLETELDGLRYYVGDTDVLFEKWFYCKDLGTQLAPIIQEFFSSEQYRTGKPIPDQLLKEPPFPLSTRSIEEPSLDAWLDSHHRELQAGTPLSLFGDTYETQVIIAYGQGSSEGLRQNVDVWLWQLEGSSVVTGGRRLSLAPDDSLLVLAGTSYAWERTQGSVALSVTQDPACKKPLG